Protein AF-A0A2A2B6L0-F1 (afdb_monomer)

Sequence (189 aa):
MNLSLTGISFAIIALVAGALVPLQAASNAELGRALGHPLWATVVSLLVSVLIAIPVILAMRVPAPILNQIGQLPMWVWLGGIAGVIYITSALILVPRLGATRFIVCVIAGQMLISLILDQYGFMNLPVKEINAGRLVGVTFVLLGMIMVLWLTPSSPNLGDVKASMTGNLNAIESTPTSNAKHVSHFES

Radius of gyration: 27.31 Å; Cα contacts (8 Å, |Δi|>4): 89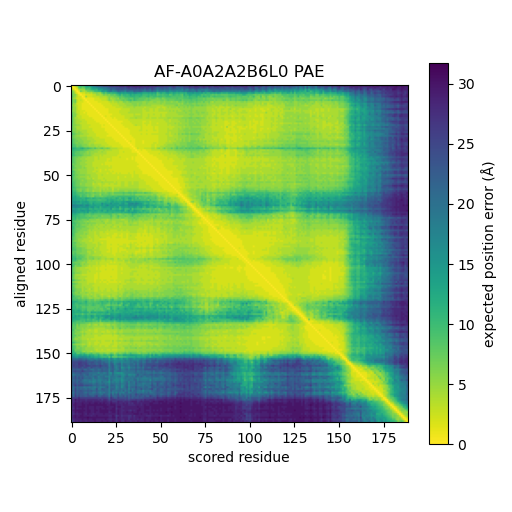; chains: 1; bounding box: 49×39×108 Å

Structure (mmCIF, N/CA/C/O backbone):
data_AF-A0A2A2B6L0-F1
#
_entry.id   AF-A0A2A2B6L0-F1
#
loop_
_atom_site.group_PDB
_atom_site.id
_atom_site.type_symbol
_atom_site.label_atom_id
_atom_site.label_alt_id
_atom_site.label_comp_id
_atom_site.label_asym_id
_atom_site.label_entity_id
_atom_site.label_seq_id
_atom_site.pdbx_PDB_ins_code
_atom_site.Cartn_x
_atom_site.Cartn_y
_atom_site.Cartn_z
_atom_site.occupancy
_atom_site.B_iso_or_equiv
_atom_site.auth_seq_id
_atom_site.auth_comp_id
_atom_site.auth_asym_id
_atom_site.auth_atom_id
_atom_site.pdbx_PDB_model_num
ATOM 1 N N . MET A 1 1 ? -29.034 2.586 4.490 1.00 48.34 1 MET A N 1
ATOM 2 C CA . MET A 1 1 ? -27.667 3.152 4.457 1.00 48.34 1 MET A CA 1
ATOM 3 C C . MET A 1 1 ? -27.773 4.580 3.955 1.00 48.34 1 MET A C 1
ATOM 5 O O . MET A 1 1 ? -28.059 4.764 2.782 1.00 48.34 1 MET A O 1
ATOM 9 N N . ASN A 1 2 ? -27.604 5.576 4.824 1.00 47.47 2 ASN A N 1
ATOM 10 C CA . ASN A 1 2 ? -27.498 6.965 4.377 1.00 47.47 2 ASN A CA 1
ATOM 11 C C . ASN A 1 2 ? -26.046 7.192 3.952 1.00 47.47 2 ASN A C 1
ATOM 13 O O . ASN A 1 2 ? -25.163 7.266 4.804 1.00 47.47 2 ASN A O 1
ATOM 17 N N . LEU A 1 3 ? -25.790 7.238 2.643 1.00 61.72 3 LEU A N 1
ATOM 18 C CA . LEU A 1 3 ? -24.509 7.695 2.108 1.00 61.72 3 LEU A CA 1
ATOM 19 C C . LEU A 1 3 ? -24.453 9.211 2.352 1.00 61.72 3 LEU A C 1
ATOM 21 O O . LEU A 1 3 ? -24.928 10.001 1.540 1.00 61.72 3 LEU A O 1
ATOM 25 N N . SER A 1 4 ? -23.992 9.625 3.533 1.00 77.69 4 SER A N 1
ATOM 26 C CA . SER A 1 4 ? -23.829 11.050 3.822 1.00 77.69 4 SER A CA 1
ATOM 27 C C . SER A 1 4 ? -22.772 11.639 2.884 1.00 77.69 4 SER A C 1
ATOM 29 O O . SER A 1 4 ? -21.860 10.934 2.444 1.00 77.69 4 SER A O 1
ATOM 31 N N . LEU A 1 5 ? -22.867 12.939 2.592 1.00 81.38 5 LEU A N 1
ATOM 32 C CA . LEU A 1 5 ? -21.877 13.653 1.776 1.00 81.38 5 LEU A CA 1
ATOM 33 C C . LEU A 1 5 ? -20.439 13.425 2.290 1.00 81.38 5 LEU A C 1
ATOM 35 O O . LEU A 1 5 ? -19.505 13.276 1.508 1.00 81.38 5 LEU A O 1
ATOM 39 N N . THR A 1 6 ? -20.289 13.295 3.610 1.00 84.69 6 THR A N 1
ATOM 40 C CA . THR A 1 6 ? -19.037 12.954 4.296 1.00 84.69 6 THR A CA 1
ATOM 41 C C . THR A 1 6 ? -18.533 11.540 3.980 1.00 84.69 6 THR A C 1
ATOM 43 O O . THR A 1 6 ? -17.335 11.324 3.837 1.00 84.69 6 THR A O 1
ATOM 46 N N . GLY A 1 7 ? -19.422 10.552 3.848 1.00 86.44 7 GLY A N 1
ATOM 47 C CA . GLY A 1 7 ? -19.026 9.191 3.471 1.00 86.44 7 GLY A CA 1
ATOM 48 C C . GLY A 1 7 ? -18.487 9.122 2.041 1.00 86.44 7 GLY A C 1
ATOM 49 O O . GLY A 1 7 ? -17.495 8.444 1.778 1.00 86.44 7 GLY A O 1
ATOM 50 N N . ILE A 1 8 ? -19.106 9.876 1.128 1.00 88.44 8 ILE A N 1
ATOM 51 C CA . ILE A 1 8 ? -18.665 9.971 -0.268 1.00 88.44 8 ILE A CA 1
ATOM 52 C C . ILE A 1 8 ? -17.298 10.657 -0.354 1.00 88.44 8 ILE A C 1
ATOM 54 O O . ILE A 1 8 ? -16.421 10.167 -1.064 1.00 88.44 8 ILE A O 1
ATOM 58 N N . SER A 1 9 ? -17.075 11.747 0.390 1.00 89.00 9 SER A N 1
ATOM 59 C CA . SER A 1 9 ? -15.780 12.437 0.372 1.00 89.00 9 SER A CA 1
ATOM 60 C C . SER A 1 9 ? -14.642 11.546 0.880 1.00 89.00 9 SER A C 1
ATOM 62 O O . SER A 1 9 ? -13.592 11.487 0.241 1.00 89.00 9 SER A O 1
ATOM 64 N N . PHE A 1 10 ? -14.855 10.777 1.954 1.00 90.19 10 PHE A N 1
ATOM 65 C CA . PHE A 1 10 ? -13.865 9.803 2.425 1.00 90.19 10 PHE A CA 1
ATOM 66 C C . PHE A 1 10 ? -13.592 8.694 1.406 1.00 90.19 10 PHE A C 1
ATOM 68 O O . PHE A 1 10 ? -12.434 8.323 1.214 1.00 90.19 10 PHE A O 1
ATOM 75 N N . ALA A 1 11 ? -14.622 8.201 0.714 1.00 89.38 11 ALA A N 1
ATOM 76 C CA . ALA A 1 11 ? -14.448 7.201 -0.337 1.00 89.38 11 ALA A CA 1
ATOM 77 C C . ALA A 1 11 ? -13.618 7.741 -1.514 1.00 89.38 11 ALA A C 1
ATOM 79 O O . ALA A 1 11 ? -12.732 7.045 -2.006 1.00 89.38 11 ALA A O 1
ATOM 80 N N . ILE A 1 12 ? -13.850 8.990 -1.927 1.00 92.44 12 ILE A N 1
ATOM 81 C CA . ILE A 1 12 ? -13.071 9.643 -2.989 1.00 92.44 12 ILE A CA 1
ATOM 82 C C . ILE A 1 12 ? -11.608 9.806 -2.567 1.00 92.44 12 ILE A C 1
ATOM 84 O O . ILE A 1 12 ? -10.713 9.477 -3.342 1.00 92.44 12 ILE A O 1
ATOM 88 N N . ILE A 1 13 ? -11.345 10.260 -1.339 1.00 92.56 13 ILE A N 1
ATOM 89 C CA . ILE A 1 13 ? -9.972 10.400 -0.828 1.00 92.56 13 ILE A CA 1
ATOM 90 C C . ILE A 1 13 ? -9.263 9.040 -0.812 1.00 92.56 13 ILE A C 1
ATOM 92 O O . ILE A 1 13 ? -8.126 8.939 -1.273 1.00 92.56 13 ILE A O 1
ATOM 96 N N . ALA A 1 14 ? -9.937 7.987 -0.340 1.00 91.06 14 ALA A N 1
ATOM 97 C CA . ALA A 1 14 ? -9.391 6.632 -0.336 1.00 91.06 14 ALA A CA 1
ATOM 98 C C . ALA A 1 14 ? -9.115 6.112 -1.757 1.00 91.06 14 ALA A C 1
ATOM 100 O O . ALA A 1 14 ? -8.081 5.487 -1.990 1.00 91.06 14 ALA A O 1
ATOM 101 N N . LEU A 1 15 ? -9.999 6.410 -2.714 1.00 92.00 15 LEU A N 1
ATOM 102 C CA . LEU A 1 15 ? -9.819 6.053 -4.120 1.00 92.00 15 LEU A CA 1
ATOM 103 C C . LEU A 1 15 ? -8.587 6.740 -4.720 1.00 92.00 15 LEU A C 1
ATOM 105 O O . LEU A 1 15 ? -7.769 6.080 -5.356 1.00 92.00 15 LEU A O 1
ATOM 109 N N . VAL A 1 16 ? -8.430 8.046 -4.487 1.00 94.44 16 VAL A N 1
ATOM 110 C CA . VAL A 1 16 ? -7.265 8.812 -4.955 1.00 94.44 16 VAL A CA 1
ATOM 111 C C . VAL A 1 16 ? -5.985 8.278 -4.319 1.00 94.44 16 VAL A C 1
ATOM 113 O O . VAL A 1 16 ? -5.014 8.035 -5.030 1.00 94.44 16 VAL A O 1
ATOM 116 N N . ALA A 1 17 ? -5.988 8.020 -3.009 1.00 92.19 17 ALA A N 1
ATOM 117 C CA . ALA A 1 17 ? -4.844 7.427 -2.321 1.00 92.19 17 ALA A CA 1
ATOM 118 C C . ALA A 1 17 ? -4.471 6.054 -2.912 1.00 92.19 17 ALA A C 1
ATOM 120 O O . ALA A 1 17 ? -3.299 5.796 -3.180 1.00 92.19 17 ALA A O 1
ATOM 121 N N . GLY A 1 18 ? -5.462 5.201 -3.191 1.00 89.94 18 GLY A N 1
ATOM 122 C CA . GLY A 1 18 ? -5.258 3.911 -3.852 1.00 89.94 18 GLY A CA 1
ATOM 123 C C . GLY A 1 18 ? -4.713 4.040 -5.279 1.00 89.94 18 GLY A C 1
ATOM 124 O O . GLY A 1 18 ? -3.845 3.267 -5.679 1.00 89.94 18 GLY A O 1
ATOM 125 N N . ALA A 1 19 ? -5.152 5.051 -6.033 1.00 91.62 19 ALA A N 1
ATOM 126 C CA . ALA A 1 19 ? -4.680 5.312 -7.394 1.00 91.62 19 ALA A CA 1
ATOM 127 C C . ALA A 1 19 ? -3.205 5.755 -7.459 1.00 91.62 19 ALA A C 1
ATOM 129 O O . ALA A 1 19 ? -2.569 5.611 -8.503 1.00 91.62 19 ALA A O 1
ATOM 130 N N . LEU A 1 20 ? -2.634 6.244 -6.353 1.00 92.19 20 LEU A N 1
ATOM 131 C CA . LEU A 1 20 ? -1.207 6.572 -6.259 1.00 92.19 20 LEU A CA 1
ATOM 132 C C . LEU A 1 20 ? -0.320 5.332 -6.079 1.00 92.19 20 LEU A C 1
ATOM 134 O O . LEU A 1 20 ? 0.871 5.382 -6.381 1.00 92.19 20 LEU A O 1
ATOM 138 N N . VAL A 1 21 ? -0.879 4.207 -5.627 1.00 90.50 21 VAL A N 1
ATOM 139 C CA . VAL A 1 21 ? -0.122 2.982 -5.331 1.00 90.50 21 VAL A CA 1
ATOM 140 C C . VAL A 1 21 ? 0.579 2.399 -6.576 1.00 90.50 21 VAL A C 1
ATOM 142 O O . VAL A 1 21 ? 1.772 2.098 -6.486 1.00 90.50 21 VAL A O 1
ATOM 145 N N . PRO A 1 22 ? -0.066 2.287 -7.759 1.00 88.38 22 PRO A N 1
ATOM 146 C CA . PRO A 1 22 ? 0.618 1.895 -8.994 1.00 88.38 22 PRO A CA 1
ATOM 147 C C . PRO A 1 22 ? 1.736 2.859 -9.407 1.00 88.38 22 PRO A C 1
ATOM 149 O O . PRO A 1 22 ? 2.790 2.413 -9.861 1.00 88.38 22 PRO A O 1
ATOM 152 N N . LEU A 1 23 ? 1.529 4.170 -9.232 1.00 90.31 23 LEU A N 1
ATOM 153 C CA . LEU A 1 23 ? 2.532 5.189 -9.553 1.00 90.31 23 LEU A CA 1
ATOM 154 C C . LEU A 1 23 ? 3.762 5.048 -8.649 1.00 90.31 23 LEU A C 1
ATOM 156 O O . LEU A 1 23 ? 4.894 5.054 -9.133 1.00 90.31 23 LEU A O 1
ATOM 160 N N . GLN A 1 24 ? 3.537 4.846 -7.350 1.00 90.50 24 GLN A N 1
ATOM 161 C CA . GLN A 1 24 ? 4.592 4.553 -6.385 1.00 90.50 24 GLN A CA 1
ATOM 162 C C . GLN A 1 24 ? 5.350 3.277 -6.772 1.00 90.50 24 GLN A C 1
ATOM 164 O O . GLN A 1 24 ? 6.579 3.264 -6.766 1.00 90.50 24 GLN A O 1
ATOM 169 N N . ALA A 1 25 ? 4.635 2.212 -7.140 1.00 88.38 25 ALA A N 1
ATOM 170 C CA . ALA A 1 25 ? 5.229 0.937 -7.523 1.00 88.38 25 ALA A CA 1
ATOM 171 C C . ALA A 1 25 ? 6.123 1.066 -8.776 1.00 88.38 25 ALA A C 1
ATOM 173 O O . ALA A 1 25 ? 7.231 0.530 -8.793 1.00 88.38 25 ALA A O 1
ATOM 174 N N . ALA A 1 26 ? 5.683 1.827 -9.785 1.00 88.19 26 ALA A N 1
ATOM 175 C CA . ALA A 1 26 ? 6.460 2.107 -10.993 1.00 88.19 26 ALA A CA 1
ATOM 176 C C . ALA A 1 26 ? 7.700 2.974 -10.713 1.00 88.19 26 ALA A C 1
ATOM 178 O O . ALA A 1 26 ? 8.802 2.625 -11.132 1.00 88.19 26 ALA A O 1
ATOM 179 N N . SER A 1 27 ? 7.545 4.066 -9.956 1.00 89.56 27 SER A N 1
ATOM 180 C CA . SER A 1 27 ? 8.662 4.942 -9.574 1.00 89.56 27 SER A CA 1
ATOM 181 C C . SER A 1 27 ? 9.730 4.186 -8.778 1.00 89.56 27 SER A C 1
ATOM 183 O O . SER A 1 27 ? 10.923 4.288 -9.065 1.00 89.56 27 SER A O 1
ATOM 185 N N . ASN A 1 28 ? 9.296 3.357 -7.829 1.00 89.81 28 ASN A N 1
ATOM 186 C CA . ASN A 1 28 ? 10.185 2.525 -7.035 1.00 89.81 28 ASN A CA 1
ATOM 187 C C . ASN A 1 28 ? 10.937 1.496 -7.893 1.00 89.81 28 ASN A C 1
ATOM 189 O O . ASN A 1 28 ? 12.133 1.290 -7.688 1.00 89.81 28 ASN A O 1
ATOM 193 N N . ALA A 1 29 ? 10.261 0.858 -8.853 1.00 88.38 29 ALA A N 1
ATOM 194 C CA . ALA A 1 29 ? 10.892 -0.091 -9.764 1.00 88.38 29 ALA A CA 1
ATOM 195 C C . ALA A 1 29 ? 12.025 0.560 -10.573 1.00 88.38 29 ALA A C 1
ATOM 197 O O . ALA A 1 29 ? 13.120 0.002 -10.642 1.00 88.38 29 ALA A O 1
ATOM 198 N N . GLU A 1 30 ? 11.804 1.762 -11.111 1.00 89.50 30 GLU A N 1
ATOM 199 C CA . GLU A 1 30 ? 12.841 2.517 -11.826 1.00 89.50 30 GLU A CA 1
ATOM 200 C C . GLU A 1 30 ? 14.005 2.921 -10.913 1.00 89.50 30 GLU A C 1
ATOM 202 O O . GLU A 1 30 ? 15.169 2.747 -11.278 1.00 89.50 30 GLU A O 1
ATOM 207 N N . LEU A 1 31 ? 13.719 3.350 -9.682 1.00 89.19 31 LEU A N 1
ATOM 208 C CA . LEU A 1 31 ? 14.758 3.629 -8.690 1.00 89.19 31 LEU A CA 1
ATOM 209 C C . LEU A 1 31 ? 15.607 2.381 -8.383 1.00 89.19 31 LEU A C 1
ATOM 211 O O . LEU A 1 31 ? 16.831 2.468 -8.278 1.00 89.19 31 LEU A O 1
ATOM 2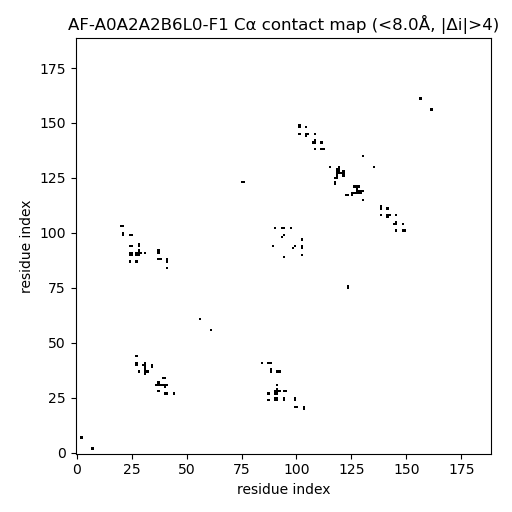15 N N . GLY A 1 32 ? 14.973 1.208 -8.298 1.00 90.69 32 GLY A N 1
ATOM 216 C CA . GLY A 1 32 ? 15.648 -0.083 -8.140 1.00 90.69 32 GLY A CA 1
ATOM 217 C C . GLY A 1 32 ? 16.597 -0.410 -9.289 1.00 90.69 32 GLY A C 1
ATOM 218 O O . GLY A 1 32 ? 17.696 -0.912 -9.050 1.00 90.69 32 GLY A O 1
ATOM 219 N N . ARG A 1 33 ? 16.203 -0.085 -10.525 1.00 88.38 33 ARG A N 1
ATOM 220 C CA . ARG A 1 33 ? 17.053 -0.255 -11.714 1.00 88.38 33 ARG A CA 1
ATOM 221 C C . ARG A 1 33 ? 18.233 0.709 -11.705 1.00 88.38 33 ARG A C 1
ATOM 223 O O . ARG A 1 33 ? 19.347 0.285 -11.993 1.00 88.38 33 ARG A O 1
ATOM 230 N N . ALA A 1 34 ? 18.000 1.968 -11.340 1.00 92.06 34 ALA A N 1
ATOM 231 C CA . ALA A 1 34 ? 19.036 2.997 -11.294 1.00 92.06 34 ALA A CA 1
ATOM 232 C C . ALA A 1 34 ? 20.110 2.715 -10.229 1.00 92.06 34 ALA A C 1
ATOM 234 O O . ALA A 1 34 ? 21.287 2.979 -10.457 1.00 92.06 34 ALA A O 1
ATOM 235 N N . LEU A 1 35 ? 19.717 2.162 -9.077 1.00 92.12 35 LEU A N 1
ATOM 236 C CA . LEU A 1 35 ? 20.621 1.896 -7.950 1.00 92.12 35 LEU A CA 1
ATOM 237 C C . LEU A 1 35 ? 21.218 0.478 -7.947 1.00 92.12 35 LEU A C 1
ATOM 239 O O . LEU A 1 35 ? 22.018 0.151 -7.074 1.00 92.12 35 LEU A O 1
ATOM 243 N N . GLY A 1 36 ? 20.821 -0.388 -8.882 1.00 89.81 36 GLY A N 1
ATOM 244 C CA . GLY A 1 36 ? 21.365 -1.740 -9.055 1.00 89.81 36 GLY A CA 1
ATOM 245 C C . GLY A 1 36 ? 20.913 -2.786 -8.025 1.00 89.81 36 GLY A C 1
ATOM 246 O O . GLY A 1 36 ? 21.019 -3.979 -8.302 1.00 89.81 36 GLY A O 1
ATOM 247 N N . HIS A 1 37 ? 20.370 -2.386 -6.867 1.00 89.06 37 HIS A N 1
ATOM 248 C CA . HIS A 1 37 ? 19.833 -3.313 -5.866 1.00 89.06 37 HIS A CA 1
ATOM 249 C C . HIS A 1 37 ? 18.509 -2.816 -5.246 1.00 89.06 37 HIS A C 1
ATOM 251 O O . HIS A 1 37 ? 18.460 -1.687 -4.746 1.00 89.06 37 HIS A O 1
ATOM 257 N N . PRO A 1 38 ? 17.451 -3.655 -5.168 1.00 86.44 38 PRO A N 1
ATOM 258 C CA . PRO A 1 38 ? 16.137 -3.247 -4.659 1.00 86.44 38 PRO A CA 1
ATOM 259 C C . PRO A 1 38 ? 16.154 -2.670 -3.239 1.00 86.44 38 PRO A C 1
ATOM 261 O O . PRO A 1 38 ? 15.483 -1.681 -2.973 1.00 86.44 38 PRO A O 1
ATOM 264 N N . LEU A 1 39 ? 16.952 -3.231 -2.322 1.00 89.19 39 LEU A N 1
ATOM 265 C CA . LEU A 1 39 ? 16.990 -2.722 -0.943 1.00 89.19 39 LEU A CA 1
ATOM 266 C C . LEU A 1 39 ? 17.509 -1.280 -0.849 1.00 89.19 39 LEU A C 1
ATOM 268 O O . LEU A 1 39 ? 16.989 -0.514 -0.042 1.00 89.19 39 LEU A O 1
ATOM 272 N N . TRP A 1 40 ? 18.477 -0.881 -1.685 1.00 91.31 40 TRP A N 1
ATOM 273 C CA . TRP A 1 40 ? 18.965 0.504 -1.702 1.00 91.31 40 TRP A CA 1
ATOM 274 C C . TRP A 1 40 ? 17.875 1.468 -2.162 1.00 91.31 40 TRP A C 1
ATOM 276 O O . TRP A 1 40 ? 17.682 2.523 -1.563 1.00 91.31 40 TRP A O 1
ATOM 286 N N . ALA A 1 41 ? 17.099 1.070 -3.165 1.00 90.38 41 ALA A N 1
ATOM 287 C CA . ALA A 1 41 ? 15.964 1.850 -3.627 1.00 90.38 41 ALA A CA 1
ATOM 288 C C . ALA A 1 41 ? 14.820 1.905 -2.604 1.00 90.38 41 ALA A C 1
ATOM 290 O O . ALA A 1 41 ? 14.225 2.968 -2.435 1.00 90.38 41 ALA A O 1
ATOM 291 N N . THR A 1 42 ? 14.565 0.833 -1.846 1.00 90.94 42 THR A N 1
ATOM 292 C CA . THR A 1 42 ? 13.637 0.877 -0.704 1.00 90.94 42 THR A CA 1
ATOM 293 C C . THR A 1 42 ? 14.091 1.900 0.342 1.00 90.94 42 THR A C 1
ATOM 295 O O . THR A 1 42 ? 13.285 2.723 0.771 1.00 90.94 42 THR A O 1
ATOM 298 N N . VAL A 1 43 ? 15.377 1.908 0.717 1.00 93.38 43 VAL A N 1
ATOM 299 C CA . VAL A 1 43 ? 15.929 2.884 1.677 1.00 93.38 43 VAL A CA 1
ATOM 300 C C . VAL A 1 43 ? 15.771 4.315 1.164 1.00 93.38 43 VAL A C 1
ATOM 302 O O . VAL A 1 43 ? 15.255 5.165 1.886 1.00 93.38 43 VAL A O 1
ATOM 305 N N . VAL A 1 44 ? 16.150 4.587 -0.088 1.00 93.81 44 VAL A N 1
ATOM 306 C CA . VAL A 1 44 ? 16.021 5.927 -0.685 1.00 93.81 44 VAL A CA 1
ATOM 307 C C . VAL A 1 44 ? 14.555 6.366 -0.764 1.00 93.81 44 VAL A C 1
ATOM 309 O O . VAL A 1 44 ? 14.241 7.497 -0.402 1.00 93.81 44 VAL A O 1
ATOM 312 N N . SER A 1 45 ? 13.640 5.475 -1.155 1.00 91.00 45 SER A N 1
ATOM 313 C CA . SER A 1 45 ? 12.196 5.755 -1.205 1.00 91.00 45 SER A CA 1
ATOM 314 C C . SER A 1 45 ? 11.631 6.120 0.176 1.00 91.00 45 SER A C 1
ATOM 316 O O . SER A 1 45 ? 10.884 7.095 0.323 1.00 91.00 45 SER A O 1
ATOM 318 N N . LEU A 1 46 ? 12.046 5.398 1.221 1.00 92.19 46 LEU A N 1
ATOM 319 C CA . LEU A 1 46 ? 11.664 5.703 2.600 1.00 92.19 46 LEU A CA 1
ATOM 320 C C . LEU A 1 46 ? 12.257 7.032 3.083 1.00 92.19 46 LEU A C 1
ATOM 322 O O . LEU A 1 46 ? 11.553 7.808 3.725 1.00 92.19 46 LEU A O 1
ATOM 326 N N . LEU A 1 47 ? 13.507 7.341 2.731 1.00 95.06 47 LEU A N 1
ATOM 327 C CA . LEU A 1 47 ? 14.126 8.629 3.057 1.00 95.06 47 LEU A CA 1
ATOM 328 C C . LEU A 1 47 ? 13.384 9.800 2.406 1.00 95.06 47 LEU A C 1
ATOM 330 O O . LEU A 1 47 ? 13.069 10.770 3.090 1.00 95.06 47 LEU A O 1
ATOM 334 N N . VAL A 1 48 ? 13.043 9.699 1.117 1.00 94.19 48 VAL A N 1
ATOM 335 C CA . VAL A 1 48 ? 12.241 10.721 0.422 1.00 94.19 48 VAL A CA 1
ATOM 336 C C . VAL A 1 48 ? 10.878 10.888 1.094 1.00 94.19 48 VAL A C 1
ATOM 338 O O . VAL A 1 48 ? 10.437 12.013 1.319 1.00 94.19 48 VAL A O 1
ATOM 341 N N . SER A 1 49 ? 10.238 9.785 1.492 1.00 93.12 49 SER A N 1
ATOM 342 C CA . SER A 1 49 ? 8.961 9.827 2.215 1.00 93.12 49 SER A CA 1
ATOM 343 C C . SER A 1 49 ? 9.075 10.605 3.533 1.00 93.12 49 SER A C 1
ATOM 345 O O . SER A 1 49 ? 8.226 11.445 3.826 1.00 93.12 49 SER A O 1
ATOM 347 N N . VAL A 1 50 ? 10.151 10.390 4.300 1.00 94.69 50 VAL A N 1
ATOM 348 C CA . VAL A 1 50 ? 10.433 11.141 5.537 1.00 94.69 50 VAL A CA 1
ATOM 349 C C . VAL A 1 50 ? 10.690 12.623 5.247 1.00 94.69 50 VAL A C 1
ATOM 351 O O . VAL A 1 50 ? 10.141 13.483 5.938 1.00 94.69 50 VAL A O 1
ATOM 354 N N . LEU A 1 51 ? 11.470 12.936 4.207 1.00 95.75 51 LEU A N 1
ATOM 355 C CA . LEU A 1 51 ? 11.781 14.314 3.810 1.00 95.75 51 LEU A CA 1
ATOM 356 C C . LEU A 1 51 ? 10.541 15.116 3.404 1.00 95.75 51 LEU A C 1
ATOM 358 O O . LEU A 1 51 ? 10.514 16.323 3.624 1.00 95.75 51 LEU A O 1
ATOM 362 N N . ILE A 1 52 ? 9.517 14.467 2.847 1.00 95.19 52 ILE A N 1
ATOM 363 C CA . ILE A 1 52 ? 8.234 15.108 2.526 1.00 95.19 52 ILE A CA 1
ATOM 364 C C . ILE A 1 52 ? 7.303 15.156 3.746 1.00 95.19 52 ILE A C 1
ATOM 366 O O . ILE A 1 52 ? 6.599 16.147 3.941 1.00 95.19 52 ILE A O 1
ATOM 370 N N . ALA A 1 53 ? 7.313 14.132 4.604 1.00 94.12 53 ALA A N 1
ATOM 371 C CA . ALA A 1 53 ? 6.457 14.085 5.789 1.00 94.12 53 ALA A CA 1
ATOM 372 C C . ALA A 1 53 ? 6.792 15.182 6.817 1.00 94.12 53 ALA A C 1
ATOM 374 O O . ALA A 1 53 ? 5.881 15.771 7.400 1.00 94.12 53 ALA A O 1
ATOM 375 N N . ILE A 1 54 ? 8.079 15.491 7.026 1.00 94.50 54 ILE A N 1
ATOM 376 C CA . ILE A 1 54 ? 8.518 16.488 8.020 1.00 94.50 54 ILE A CA 1
ATOM 377 C C . ILE A 1 54 ? 7.955 17.896 7.723 1.00 94.50 54 ILE A C 1
ATOM 379 O O . ILE A 1 54 ? 7.320 18.468 8.611 1.00 94.50 54 ILE A O 1
ATOM 383 N N . PRO A 1 55 ? 8.101 18.474 6.513 1.00 94.25 55 PRO A N 1
ATOM 384 C CA . PRO A 1 55 ? 7.491 19.760 6.176 1.00 94.25 55 PRO A CA 1
ATOM 385 C C . PRO A 1 55 ? 5.972 19.787 6.355 1.00 94.25 55 PRO A C 1
ATOM 387 O O . PRO A 1 55 ? 5.438 20.791 6.820 1.00 94.25 55 PRO A O 1
ATOM 390 N N . VAL A 1 56 ? 5.272 18.693 6.032 1.00 94.50 56 VAL A N 1
ATOM 391 C CA . VAL A 1 56 ? 3.814 18.594 6.216 1.00 94.50 56 VAL A CA 1
ATOM 392 C C . VAL A 1 56 ? 3.451 18.641 7.701 1.00 94.50 56 VAL A C 1
ATOM 394 O O . VAL A 1 56 ? 2.565 19.402 8.086 1.00 94.50 56 VAL A O 1
ATOM 397 N N . ILE A 1 57 ? 4.174 17.901 8.547 1.00 94.06 57 ILE A N 1
ATOM 398 C CA . ILE A 1 57 ? 4.025 17.937 10.011 1.00 94.06 57 ILE A CA 1
ATOM 399 C C . ILE A 1 57 ? 4.197 19.366 10.544 1.00 94.06 57 ILE A C 1
ATOM 401 O O . ILE A 1 57 ? 3.382 19.829 11.347 1.00 94.06 57 ILE A O 1
ATOM 405 N N . LEU A 1 58 ? 5.223 20.079 10.067 1.00 92.81 58 LEU A N 1
ATOM 406 C CA . LEU A 1 58 ? 5.499 21.461 10.466 1.00 92.81 58 LEU A CA 1
ATOM 407 C C . LEU A 1 58 ? 4.408 22.429 9.984 1.00 92.81 58 LEU A C 1
ATOM 409 O O . LEU A 1 58 ? 3.936 23.257 10.763 1.00 92.81 58 LEU A O 1
ATOM 413 N N . ALA A 1 59 ? 3.967 22.302 8.730 1.00 94.88 59 ALA A N 1
ATOM 414 C CA . ALA A 1 59 ? 2.917 23.137 8.148 1.00 94.88 59 ALA A CA 1
ATOM 415 C C . ALA A 1 59 ? 1.566 22.948 8.855 1.00 94.88 59 ALA A C 1
ATOM 417 O O . ALA A 1 59 ? 0.858 23.921 9.113 1.00 94.88 59 ALA A O 1
ATOM 418 N N . MET A 1 60 ? 1.232 21.707 9.222 1.00 95.50 60 MET A N 1
ATOM 419 C CA . MET A 1 60 ? 0.012 21.367 9.960 1.00 95.50 60 MET A CA 1
ATOM 420 C C . MET A 1 60 ? 0.119 21.623 11.469 1.00 95.50 60 MET A C 1
ATOM 422 O O . MET A 1 60 ? -0.874 21.466 12.176 1.00 95.50 60 MET A O 1
ATOM 426 N N . ARG A 1 61 ? 1.298 22.026 11.970 1.00 91.75 61 ARG A N 1
ATOM 427 C CA . ARG A 1 61 ? 1.578 22.260 13.398 1.00 91.75 61 ARG A CA 1
ATOM 428 C C . ARG A 1 61 ? 1.196 21.066 14.279 1.00 91.75 61 ARG A C 1
ATOM 430 O O . ARG A 1 61 ? 0.615 21.237 15.351 1.00 91.75 61 ARG A O 1
ATOM 437 N N . 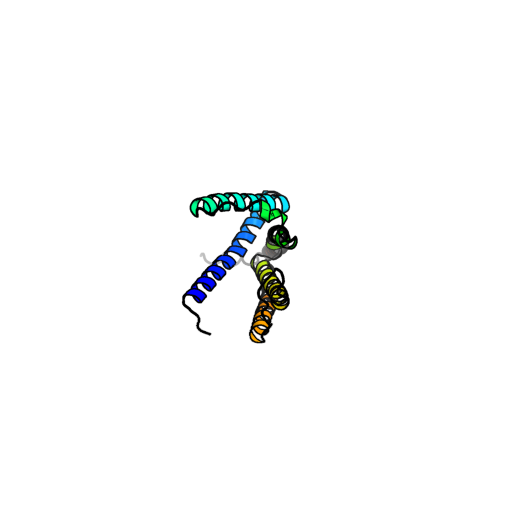VAL A 1 62 ? 1.502 19.854 13.816 1.00 90.25 62 VAL A N 1
ATOM 438 C CA . VAL A 1 62 ? 1.183 18.629 14.562 1.00 90.25 62 VAL A CA 1
ATOM 439 C C . VAL A 1 62 ? 1.990 18.619 15.871 1.00 90.25 62 VAL A C 1
ATOM 441 O O . VAL A 1 62 ? 3.203 18.843 15.826 1.00 90.25 62 VAL A O 1
ATOM 444 N N . PRO A 1 63 ? 1.357 18.387 17.038 1.00 87.38 63 PRO A N 1
ATOM 445 C CA . PRO A 1 63 ? 2.062 18.354 18.315 1.00 87.38 63 PRO A CA 1
ATOM 446 C C . PRO A 1 63 ? 3.117 17.242 18.342 1.00 87.38 63 PRO A C 1
ATOM 448 O O . PRO A 1 63 ? 2.926 16.170 17.766 1.00 87.38 63 PRO A O 1
ATOM 451 N N . ALA A 1 64 ? 4.232 17.502 19.029 1.00 84.75 64 ALA A N 1
ATOM 452 C CA . ALA A 1 64 ? 5.314 16.534 19.154 1.00 84.75 64 ALA A CA 1
ATOM 453 C C . ALA A 1 64 ? 4.831 15.248 19.856 1.00 84.75 64 ALA A C 1
ATOM 455 O O . ALA A 1 64 ? 4.038 15.325 20.801 1.00 84.75 64 ALA A O 1
ATOM 456 N N . PRO A 1 65 ? 5.309 14.067 19.426 1.00 84.12 65 PRO A N 1
ATOM 457 C CA . PRO A 1 65 ? 4.921 12.809 20.044 1.00 84.12 65 PRO A CA 1
ATOM 458 C C . PRO A 1 65 ? 5.431 12.732 21.485 1.00 84.12 65 PRO A C 1
ATOM 460 O O . PRO A 1 65 ? 6.551 13.145 21.796 1.00 84.12 65 PRO A O 1
ATOM 463 N N . ILE A 1 66 ? 4.626 12.144 22.368 1.00 84.69 66 ILE A N 1
ATOM 464 C CA . ILE A 1 66 ? 5.024 11.902 23.753 1.00 84.69 66 ILE A CA 1
ATOM 465 C C . ILE A 1 66 ? 5.949 10.677 23.773 1.00 84.69 66 ILE A C 1
ATOM 467 O O . ILE A 1 66 ? 5.500 9.532 23.773 1.00 84.69 66 ILE A O 1
ATOM 471 N N . LEU A 1 67 ? 7.264 10.916 23.757 1.00 82.81 67 LEU A N 1
ATOM 472 C CA . LEU A 1 67 ? 8.280 9.865 23.588 1.00 82.81 67 LEU A CA 1
ATOM 473 C C . LEU A 1 67 ? 8.213 8.761 24.659 1.00 82.81 67 LEU A C 1
ATOM 475 O O . LEU A 1 67 ? 8.561 7.616 24.380 1.00 82.81 67 LEU A O 1
ATOM 479 N N . ASN A 1 68 ? 7.721 9.073 25.863 1.00 80.06 68 ASN A N 1
ATOM 480 C CA . ASN A 1 68 ? 7.585 8.099 26.952 1.00 80.06 68 ASN A CA 1
ATOM 481 C C . ASN A 1 68 ? 6.526 7.007 26.681 1.00 80.06 68 ASN A C 1
ATOM 483 O O . ASN A 1 68 ? 6.612 5.925 27.258 1.00 80.06 68 ASN A O 1
ATOM 487 N N . GLN A 1 69 ? 5.565 7.258 25.788 1.00 78.69 69 GLN A N 1
ATOM 488 C CA . GLN A 1 69 ? 4.506 6.310 25.434 1.00 78.69 69 GLN A CA 1
ATOM 489 C C . GLN A 1 69 ? 4.941 5.357 24.320 1.00 78.69 69 GLN A C 1
ATOM 491 O O . GLN A 1 69 ? 4.379 4.273 24.200 1.00 78.69 69 GLN A O 1
ATOM 496 N N . ILE A 1 70 ? 5.973 5.707 23.542 1.00 81.25 70 ILE A N 1
ATOM 497 C CA . ILE A 1 70 ? 6.445 4.880 22.421 1.00 81.25 70 ILE A CA 1
ATOM 498 C C . ILE A 1 70 ? 6.950 3.522 22.920 1.00 81.25 70 ILE A C 1
ATOM 500 O O . ILE A 1 70 ? 6.647 2.494 22.322 1.00 81.25 70 ILE A O 1
ATOM 504 N N . GLY A 1 71 ? 7.667 3.504 24.048 1.00 79.88 71 GLY A N 1
ATOM 505 C CA . GLY A 1 71 ? 8.157 2.266 24.664 1.00 79.88 71 GLY A CA 1
ATOM 506 C C . GLY A 1 71 ? 7.062 1.389 25.283 1.00 79.88 71 GLY A C 1
ATOM 507 O O . GLY A 1 71 ? 7.316 0.226 25.574 1.00 79.88 71 GLY A O 1
ATOM 508 N N . GLN A 1 72 ? 5.853 1.926 25.474 1.00 84.38 72 GLN A N 1
ATOM 509 C CA . GLN A 1 72 ? 4.693 1.189 25.991 1.00 84.38 72 GLN A CA 1
ATOM 510 C C . GLN A 1 72 ? 3.786 0.670 24.869 1.00 84.38 72 GLN A C 1
ATOM 512 O O . GLN A 1 72 ? 2.808 -0.030 25.139 1.00 84.38 72 GLN A O 1
ATOM 517 N N . LEU A 1 73 ? 4.090 1.011 23.611 1.00 86.31 73 LEU A N 1
ATOM 518 C CA . LEU A 1 73 ? 3.319 0.533 22.479 1.00 86.31 73 LEU A CA 1
ATOM 519 C C . LEU A 1 73 ? 3.500 -0.979 22.317 1.00 86.31 73 LEU A C 1
ATOM 521 O O . LEU A 1 73 ? 4.612 -1.505 22.433 1.00 86.31 73 LEU A O 1
ATOM 525 N N . PRO A 1 74 ? 2.419 -1.690 21.991 1.00 87.81 74 PRO A N 1
ATOM 526 C CA . PRO A 1 74 ? 2.496 -3.115 21.773 1.00 87.81 74 PRO A CA 1
ATOM 527 C C . PRO A 1 74 ? 3.323 -3.450 20.526 1.00 87.81 74 PRO A C 1
ATOM 529 O O . PRO A 1 74 ? 3.289 -2.732 19.523 1.00 87.81 74 PRO A O 1
ATOM 532 N N . MET A 1 75 ? 4.034 -4.584 20.556 1.00 86.75 75 MET A N 1
ATOM 533 C CA . MET A 1 75 ? 5.000 -4.933 19.505 1.00 86.75 75 MET A CA 1
ATOM 534 C C . MET A 1 75 ? 4.399 -5.014 18.093 1.00 86.75 75 MET A C 1
ATOM 536 O O . MET A 1 75 ? 5.101 -4.756 17.117 1.00 86.75 75 MET A O 1
ATOM 540 N N . TRP A 1 76 ? 3.102 -5.315 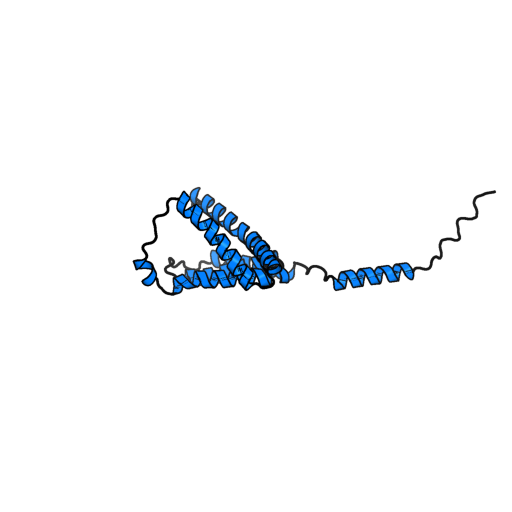17.957 1.00 86.69 76 TRP A N 1
ATOM 541 C CA . TRP A 1 76 ? 2.453 -5.399 16.645 1.00 86.69 76 TRP A CA 1
ATOM 542 C C . TRP A 1 76 ? 2.390 -4.060 15.896 1.00 86.69 76 TRP A C 1
ATOM 544 O O . TRP A 1 76 ? 2.252 -4.072 14.676 1.00 86.69 76 TRP A O 1
ATOM 554 N N . VAL A 1 77 ? 2.535 -2.914 16.577 1.00 87.06 77 VAL A N 1
ATOM 555 C CA . VAL A 1 77 ? 2.565 -1.586 15.929 1.00 87.06 77 VAL A CA 1
ATOM 556 C C . VAL A 1 77 ? 3.741 -1.479 14.952 1.00 87.06 77 VAL A C 1
ATOM 558 O O . VAL A 1 77 ? 3.619 -0.885 13.881 1.00 87.06 77 VAL A O 1
ATOM 561 N N . TRP A 1 78 ? 4.862 -2.131 15.264 1.00 88.44 78 TRP A N 1
ATOM 562 C CA . TRP A 1 78 ? 6.063 -2.123 14.427 1.00 88.44 78 TRP A CA 1
ATOM 563 C C . TRP A 1 78 ? 5.943 -3.009 13.181 1.00 88.44 78 TRP A C 1
ATOM 565 O O . TRP A 1 78 ? 6.678 -2.806 12.211 1.00 88.44 78 TRP A O 1
ATOM 575 N N . LEU A 1 79 ? 4.980 -3.942 13.151 1.00 89.69 79 LEU A N 1
ATOM 576 C CA . LEU A 1 79 ? 4.729 -4.784 11.977 1.00 89.69 79 LEU A CA 1
ATOM 577 C C . LEU A 1 79 ? 4.321 -3.956 10.757 1.00 89.69 79 LEU A C 1
ATOM 579 O O . LEU A 1 79 ? 4.622 -4.361 9.639 1.00 89.69 79 LEU A O 1
ATOM 583 N N . GLY A 1 80 ? 3.705 -2.784 10.953 1.00 86.56 80 GLY A N 1
ATOM 584 C CA . GLY A 1 80 ? 3.375 -1.874 9.856 1.00 86.56 80 GLY A CA 1
ATOM 585 C C . GLY A 1 80 ? 4.616 -1.400 9.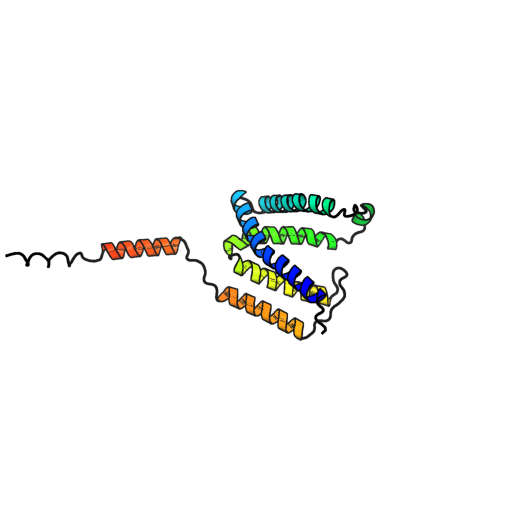092 1.00 86.56 80 GLY A C 1
ATOM 586 O O . GLY A 1 80 ? 4.625 -1.411 7.862 1.00 86.56 80 GLY A O 1
ATOM 587 N N . GLY A 1 81 ? 5.696 -1.065 9.808 1.00 88.38 81 GLY A N 1
ATOM 588 C CA . GLY A 1 81 ? 6.966 -0.669 9.192 1.00 88.38 81 GLY A CA 1
ATOM 589 C C . GLY A 1 81 ? 7.621 -1.819 8.424 1.00 88.38 81 GLY A C 1
ATOM 590 O O . GLY A 1 81 ? 8.045 -1.644 7.281 1.00 88.38 81 GLY A O 1
ATOM 591 N N . ILE A 1 82 ? 7.626 -3.018 9.015 1.00 91.69 82 ILE A N 1
ATOM 592 C CA . ILE A 1 82 ? 8.150 -4.237 8.378 1.00 91.69 82 ILE A CA 1
ATOM 593 C C . ILE A 1 82 ? 7.350 -4.564 7.108 1.00 91.69 82 ILE A C 1
ATOM 595 O O . ILE A 1 82 ? 7.934 -4.784 6.046 1.00 91.69 82 ILE A O 1
ATOM 599 N N . ALA A 1 83 ? 6.018 -4.530 7.188 1.00 90.75 83 ALA A N 1
ATOM 600 C CA . ALA A 1 83 ? 5.133 -4.747 6.050 1.00 90.75 83 ALA A CA 1
ATOM 601 C C . ALA A 1 83 ? 5.361 -3.709 4.941 1.00 90.75 83 ALA A C 1
ATOM 603 O O . ALA A 1 83 ? 5.365 -4.073 3.768 1.00 90.75 83 ALA A O 1
ATOM 604 N N . GLY A 1 84 ? 5.621 -2.444 5.292 1.00 90.50 84 GLY A N 1
ATOM 605 C CA . GLY A 1 84 ? 5.961 -1.389 4.336 1.00 90.50 84 GLY A CA 1
ATOM 606 C C . GLY A 1 84 ? 7.254 -1.670 3.566 1.00 90.50 84 GLY A C 1
ATOM 607 O O . GLY A 1 84 ? 7.267 -1.591 2.338 1.00 90.50 84 GLY A O 1
ATOM 608 N N . VAL A 1 85 ? 8.326 -2.071 4.261 1.00 92.00 85 VAL A N 1
ATOM 609 C CA . VAL A 1 85 ? 9.605 -2.451 3.628 1.00 92.00 85 VAL A CA 1
ATOM 610 C C . VAL A 1 85 ? 9.422 -3.652 2.700 1.00 92.00 85 VAL A C 1
ATOM 612 O O . VAL A 1 85 ? 9.923 -3.635 1.571 1.00 92.00 85 VAL A O 1
ATOM 615 N N . ILE A 1 86 ? 8.685 -4.675 3.146 1.00 92.81 86 ILE A N 1
ATOM 616 C CA . ILE A 1 86 ? 8.372 -5.863 2.338 1.00 92.81 86 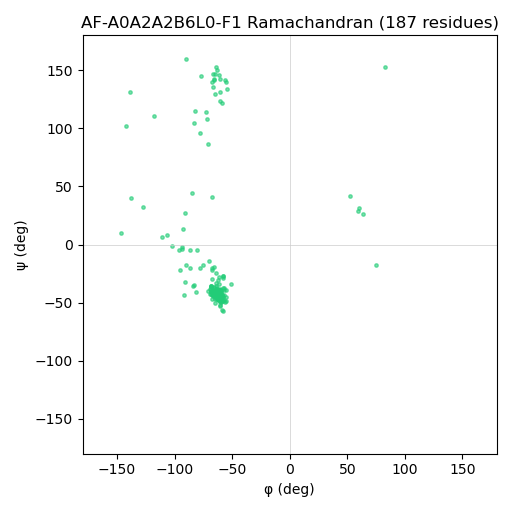ILE A CA 1
ATOM 617 C C . ILE A 1 86 ? 7.562 -5.465 1.105 1.00 92.81 86 ILE A C 1
ATOM 619 O O . ILE A 1 86 ? 7.902 -5.884 -0.001 1.00 92.81 86 ILE A O 1
ATOM 623 N N . TYR A 1 87 ? 6.524 -4.645 1.275 1.00 92.00 87 TYR A N 1
ATOM 624 C CA . TYR A 1 87 ? 5.656 -4.197 0.191 1.00 92.00 87 TYR A CA 1
ATOM 625 C C . TYR A 1 87 ? 6.435 -3.419 -0.868 1.00 92.00 87 TYR A C 1
ATOM 627 O O . TYR A 1 87 ? 6.380 -3.776 -2.045 1.00 92.00 87 TYR A O 1
ATOM 635 N N . ILE A 1 88 ? 7.197 -2.402 -0.448 1.00 92.12 88 ILE A N 1
ATOM 636 C CA . ILE A 1 88 ? 8.013 -1.593 -1.353 1.00 92.12 88 ILE A CA 1
ATOM 637 C C . ILE A 1 88 ? 8.983 -2.517 -2.084 1.00 92.12 88 ILE A C 1
ATOM 639 O O . ILE A 1 88 ? 8.893 -2.631 -3.299 1.00 92.12 88 ILE A O 1
ATOM 643 N N . THR A 1 89 ? 9.815 -3.277 -1.370 1.00 91.50 89 THR A N 1
ATOM 644 C CA . THR A 1 89 ? 10.798 -4.188 -1.989 1.00 91.50 89 THR A CA 1
ATOM 645 C C . THR A 1 89 ? 10.148 -5.180 -2.963 1.00 91.50 89 THR A C 1
ATOM 647 O O . THR A 1 89 ? 10.676 -5.423 -4.049 1.00 91.50 89 THR A O 1
ATOM 650 N N . SER A 1 90 ? 8.969 -5.708 -2.623 1.00 91.12 90 SER A N 1
ATOM 651 C CA . SER A 1 90 ? 8.190 -6.579 -3.510 1.00 91.12 90 SER A CA 1
ATOM 652 C C . SER A 1 90 ? 7.749 -5.849 -4.773 1.00 91.12 90 SER A C 1
ATOM 654 O O . SER A 1 90 ? 7.892 -6.405 -5.857 1.00 91.12 90 SER A O 1
ATOM 656 N N . ALA A 1 91 ? 7.282 -4.603 -4.670 1.00 90.25 91 ALA A N 1
ATOM 657 C CA . ALA A 1 91 ? 6.945 -3.783 -5.830 1.00 90.25 91 ALA A CA 1
ATOM 658 C C . ALA A 1 91 ? 8.156 -3.594 -6.756 1.00 90.25 91 ALA A C 1
ATOM 660 O O . ALA A 1 91 ? 8.037 -3.803 -7.961 1.00 90.25 91 ALA A O 1
ATOM 661 N N . LEU A 1 92 ? 9.341 -3.307 -6.205 1.00 90.00 92 LEU A N 1
ATOM 662 C CA . LEU A 1 92 ? 10.566 -3.147 -6.999 1.00 90.00 92 LEU A CA 1
ATOM 663 C C . LEU A 1 92 ? 10.945 -4.410 -7.779 1.00 90.00 92 LEU A C 1
ATOM 665 O O . LEU A 1 92 ? 11.414 -4.323 -8.911 1.00 90.00 92 LEU A O 1
ATOM 669 N N . ILE A 1 93 ? 10.771 -5.581 -7.166 1.00 89.38 93 ILE A N 1
ATOM 670 C CA . ILE A 1 93 ? 11.159 -6.865 -7.763 1.00 89.38 93 ILE A CA 1
ATOM 671 C C . ILE A 1 93 ? 10.090 -7.367 -8.738 1.00 89.38 93 ILE A C 1
ATOM 673 O O . ILE A 1 93 ? 10.414 -7.912 -9.795 1.00 89.38 93 ILE A O 1
ATOM 677 N N . LEU A 1 94 ? 8.816 -7.223 -8.375 1.00 89.81 94 LEU A N 1
ATOM 678 C CA . LEU A 1 94 ? 7.701 -7.860 -9.068 1.00 89.81 94 LEU A CA 1
ATOM 679 C C . LEU A 1 94 ? 7.122 -6.991 -10.180 1.00 89.81 94 LEU A C 1
ATOM 681 O O . LEU A 1 94 ? 6.704 -7.553 -11.188 1.00 89.81 94 LEU A O 1
ATOM 685 N N . VAL A 1 95 ? 7.125 -5.658 -10.067 1.00 90.31 95 VAL A N 1
ATOM 686 C CA . VAL A 1 95 ? 6.578 -4.780 -11.120 1.00 90.31 95 VAL A CA 1
ATOM 687 C C . VAL A 1 95 ? 7.308 -4.956 -12.458 1.00 90.31 95 VAL A C 1
ATOM 689 O O . VAL A 1 95 ? 6.614 -5.152 -13.456 1.00 90.31 95 VAL A O 1
ATOM 692 N N . PRO A 1 96 ? 8.656 -4.994 -12.530 1.00 84.56 96 PRO A N 1
ATOM 693 C CA . PRO A 1 96 ? 9.357 -5.247 -13.793 1.00 84.56 96 PRO A CA 1
ATOM 694 C C . PRO A 1 96 ? 9.096 -6.636 -14.389 1.00 84.56 96 PRO A C 1
ATOM 696 O O . PRO A 1 96 ? 9.264 -6.826 -15.589 1.00 84.56 96 PRO A O 1
ATOM 699 N N . ARG A 1 97 ? 8.719 -7.617 -13.556 1.00 86.50 97 ARG A N 1
ATOM 700 C CA . ARG A 1 97 ? 8.520 -9.017 -13.967 1.00 86.50 97 ARG A CA 1
ATOM 701 C C . ARG A 1 97 ? 7.081 -9.319 -14.373 1.00 86.50 97 ARG A C 1
ATOM 703 O O . ARG A 1 97 ? 6.850 -10.015 -15.352 1.00 86.50 97 ARG A O 1
ATOM 710 N N . LEU A 1 98 ? 6.116 -8.825 -13.602 1.00 85.56 98 LEU A N 1
ATOM 711 C CA . LEU A 1 98 ? 4.688 -9.098 -13.780 1.00 85.56 98 LEU A CA 1
ATOM 712 C C . LEU A 1 98 ? 3.987 -8.012 -14.608 1.00 85.56 98 LEU A C 1
ATOM 714 O O . LEU A 1 98 ? 2.935 -8.269 -15.200 1.00 85.56 98 LEU A O 1
ATOM 718 N N . GLY A 1 99 ? 4.566 -6.811 -14.661 1.00 86.50 99 GLY A N 1
ATOM 719 C CA . GLY A 1 99 ? 3.888 -5.589 -15.075 1.00 86.50 99 GLY A CA 1
ATOM 720 C C . GLY A 1 99 ? 3.085 -4.974 -13.924 1.00 86.50 99 GLY A C 1
ATOM 721 O O . GLY A 1 99 ? 2.612 -5.673 -13.023 1.00 86.50 99 GLY A O 1
ATOM 722 N N . ALA A 1 100 ? 2.905 -3.650 -13.965 1.00 86.62 100 ALA A N 1
ATOM 723 C CA . ALA A 1 100 ? 2.227 -2.899 -12.905 1.00 86.62 100 ALA A CA 1
ATOM 724 C C . ALA A 1 100 ? 0.788 -3.385 -12.669 1.00 86.62 100 ALA A C 1
ATOM 726 O O . ALA A 1 100 ? 0.393 -3.594 -11.526 1.00 86.62 100 ALA A O 1
ATOM 727 N N . THR A 1 101 ? 0.028 -3.641 -13.739 1.00 90.06 101 THR A N 1
ATOM 728 C CA . THR A 1 101 ? -1.367 -4.089 -13.636 1.00 90.06 101 THR A CA 1
ATOM 729 C C . THR A 1 101 ? -1.477 -5.396 -12.860 1.00 90.06 101 THR A C 1
ATOM 731 O O . THR A 1 101 ? -2.149 -5.422 -11.834 1.00 90.06 101 THR A O 1
ATOM 734 N N . ARG A 1 102 ? -0.769 -6.457 -13.287 1.00 91.00 102 ARG A N 1
ATOM 735 C CA . ARG A 1 102 ? -0.820 -7.777 -12.630 1.00 91.00 102 ARG A CA 1
ATOM 736 C C . ARG A 1 102 ? -0.370 -7.705 -11.171 1.00 91.00 102 ARG A C 1
ATOM 738 O O . ARG A 1 102 ? -0.984 -8.331 -10.315 1.00 91.00 102 ARG A O 1
ATOM 745 N N . PHE A 1 103 ? 0.665 -6.915 -10.880 1.00 92.00 103 PHE A N 1
ATOM 746 C CA . PHE A 1 103 ? 1.119 -6.698 -9.508 1.00 92.00 103 PHE A CA 1
ATOM 747 C C . PHE A 1 103 ? 0.014 -6.083 -8.635 1.00 92.00 103 PHE A C 1
ATOM 749 O O . PHE A 1 103 ? -0.292 -6.616 -7.571 1.00 92.00 103 PHE A O 1
ATOM 756 N N . ILE A 1 104 ? -0.627 -5.007 -9.097 1.00 92.25 104 ILE A N 1
ATOM 757 C CA . ILE A 1 104 ? -1.609 -4.265 -8.299 1.00 92.25 104 ILE A CA 1
ATOM 758 C C . ILE A 1 104 ? -2.885 -5.071 -8.046 1.00 92.25 104 ILE A C 1
ATOM 760 O O . ILE A 1 104 ? -3.367 -5.066 -6.916 1.00 92.25 104 ILE A O 1
ATOM 764 N N . VAL A 1 105 ? -3.415 -5.815 -9.027 1.00 93.25 105 VAL A N 1
ATOM 765 C CA . VAL A 1 105 ? -4.587 -6.680 -8.763 1.00 93.25 105 VAL A CA 1
ATOM 766 C C . VAL A 1 105 ? -4.277 -7.758 -7.723 1.00 93.25 105 VAL A C 1
ATOM 768 O O . VAL A 1 105 ? -5.111 -8.009 -6.856 1.00 93.25 105 VAL A O 1
ATOM 771 N N . CYS A 1 106 ? -3.079 -8.353 -7.755 1.00 93.19 106 CYS A N 1
ATOM 772 C CA . CYS A 1 106 ? -2.653 -9.313 -6.733 1.00 93.19 106 CYS A CA 1
ATOM 773 C C . CYS A 1 106 ? -2.524 -8.663 -5.347 1.00 93.19 106 CYS A C 1
ATOM 775 O O . CYS A 1 106 ? -2.943 -9.249 -4.348 1.00 93.19 106 CYS A O 1
ATOM 777 N N . VAL A 1 107 ? -1.983 -7.442 -5.276 1.00 93.69 107 VAL A N 1
ATOM 778 C CA . VAL A 1 107 ? -1.886 -6.674 -4.024 1.00 93.69 107 VAL A CA 1
ATOM 779 C C . VAL A 1 107 ? -3.273 -6.391 -3.455 1.00 93.69 107 VAL A C 1
ATOM 781 O O . VAL A 1 107 ? -3.508 -6.674 -2.283 1.00 93.69 107 VAL A O 1
ATOM 784 N N . ILE A 1 108 ? -4.202 -5.895 -4.276 1.00 94.12 108 ILE A N 1
ATOM 785 C CA . ILE A 1 108 ? -5.574 -5.589 -3.850 1.00 94.12 108 ILE A CA 1
ATOM 786 C C . ILE A 1 108 ? -6.270 -6.859 -3.341 1.00 94.12 108 ILE A C 1
ATOM 788 O O . ILE A 1 108 ? -6.888 -6.838 -2.279 1.00 94.12 108 ILE A O 1
ATOM 792 N N . ALA A 1 109 ? -6.129 -7.984 -4.046 1.00 94.50 109 ALA A N 1
ATOM 793 C CA . ALA A 1 109 ? -6.666 -9.269 -3.609 1.00 94.50 109 ALA A CA 1
ATOM 794 C C . ALA A 1 109 ? -6.115 -9.701 -2.238 1.00 94.50 109 ALA A C 1
ATOM 796 O O . ALA A 1 109 ? -6.887 -10.047 -1.342 1.00 94.50 109 ALA A O 1
ATOM 797 N N . GLY A 1 110 ? -4.794 -9.623 -2.043 1.00 93.94 110 GLY A N 1
ATOM 798 C CA . GLY A 1 110 ? -4.158 -9.923 -0.758 1.00 93.94 110 GLY A CA 1
ATOM 799 C C . GLY A 1 110 ? -4.615 -8.989 0.368 1.00 93.94 110 GLY A C 1
ATOM 800 O O . GLY A 1 110 ? -4.913 -9.454 1.468 1.00 93.94 110 GLY A O 1
ATOM 801 N N . GLN A 1 111 ? -4.742 -7.687 0.081 1.00 93.81 111 GLN A N 1
ATOM 802 C CA . GLN A 1 111 ? -5.258 -6.680 1.016 1.00 93.81 111 GLN A CA 1
ATOM 803 C C . GLN A 1 111 ? -6.699 -6.981 1.446 1.00 93.81 111 GLN A C 1
ATOM 805 O O . GLN A 1 111 ? -7.026 -6.854 2.624 1.00 93.81 111 GLN A O 1
ATOM 810 N N . MET A 1 112 ? -7.556 -7.421 0.521 1.00 93.69 112 MET A N 1
ATOM 811 C CA . MET A 1 112 ? -8.935 -7.797 0.844 1.00 93.69 112 MET A CA 1
ATOM 812 C C . MET A 1 112 ? -9.003 -9.047 1.723 1.00 93.69 112 MET A C 1
ATOM 814 O O . MET A 1 112 ? -9.743 -9.060 2.706 1.00 93.69 112 MET A O 1
ATOM 818 N N . LEU A 1 113 ? -8.203 -10.074 1.420 1.00 92.50 113 LEU A N 1
ATOM 819 C CA . LEU A 1 113 ? -8.147 -11.298 2.223 1.00 92.50 113 LEU A CA 1
ATOM 820 C C . LEU A 1 113 ? -7.653 -11.027 3.646 1.00 92.50 113 LEU A C 1
ATOM 822 O O . LEU A 1 113 ? -8.281 -11.469 4.607 1.00 92.50 113 LEU A O 1
ATOM 826 N N . ILE A 1 114 ? -6.562 -10.269 3.799 1.00 91.06 114 ILE A N 1
ATOM 827 C CA . ILE A 1 114 ? -6.047 -9.955 5.134 1.00 91.06 114 ILE A CA 1
ATOM 828 C C . ILE A 1 114 ? -7.006 -9.035 5.896 1.00 91.06 114 ILE A C 1
ATOM 830 O O . ILE A 1 114 ? -7.221 -9.248 7.084 1.00 91.06 114 ILE A O 1
ATOM 834 N N . SER A 1 115 ? -7.663 -8.080 5.222 1.00 90.31 115 SER A N 1
ATOM 835 C CA . SER A 1 115 ? -8.688 -7.230 5.843 1.00 90.31 115 SER A CA 1
ATOM 836 C C . SER A 1 115 ? -9.857 -8.054 6.380 1.00 90.31 115 SER A C 1
ATOM 838 O O . SER A 1 115 ? -10.345 -7.754 7.466 1.00 90.31 115 SER A O 1
ATOM 840 N N . LEU A 1 116 ? -10.285 -9.110 5.668 1.00 89.56 116 LEU A N 1
ATOM 841 C CA . LEU A 1 116 ? -11.328 -10.016 6.161 1.00 89.56 116 LEU A CA 1
ATOM 842 C C . LEU A 1 116 ? -10.965 -10.621 7.514 1.00 89.56 116 LEU A C 1
ATOM 844 O O . LEU A 1 116 ? -11.762 -10.555 8.451 1.00 89.56 116 LEU A O 1
ATOM 848 N N . ILE A 1 117 ? -9.749 -11.154 7.597 1.00 88.94 117 ILE A N 1
ATOM 849 C CA . ILE A 1 117 ? -9.215 -11.808 8.791 1.00 88.94 117 ILE A CA 1
ATOM 850 C C . ILE A 1 117 ? -9.082 -10.792 9.933 1.00 88.94 117 ILE A C 1
ATOM 852 O O . ILE A 1 117 ? -9.585 -11.029 11.030 1.00 88.94 117 ILE A O 1
ATOM 856 N N . LEU A 1 118 ? -8.452 -9.641 9.679 1.00 88.31 118 LEU A N 1
ATOM 857 C CA . LEU A 1 118 ? -8.209 -8.618 10.702 1.00 88.31 118 LEU A CA 1
ATOM 858 C C . LEU A 1 118 ? -9.511 -8.096 11.321 1.00 88.31 118 LEU A C 1
ATOM 860 O O . LEU A 1 118 ? -9.618 -8.014 12.543 1.00 88.31 118 LEU A O 1
ATOM 864 N N . ASP A 1 119 ? -10.505 -7.800 10.488 1.00 87.94 119 ASP A N 1
ATOM 865 C CA . ASP A 1 119 ? -11.809 -7.297 10.925 1.00 87.94 119 ASP A CA 1
ATOM 866 C C . ASP A 1 119 ? -12.624 -8.350 11.697 1.00 87.94 119 ASP A C 1
ATOM 868 O O . ASP A 1 119 ? -13.349 -7.997 12.627 1.00 87.94 119 ASP A O 1
ATOM 872 N N . GLN A 1 120 ? -12.532 -9.632 11.311 1.00 85.50 120 GLN A N 1
ATOM 873 C CA . GLN A 1 120 ? -13.260 -10.720 11.976 1.00 85.50 120 GLN A CA 1
ATOM 874 C C . GLN A 1 120 ? -12.729 -10.966 13.390 1.00 85.50 120 GLN A C 1
ATOM 876 O O . GLN A 1 120 ? -13.511 -11.208 14.306 1.00 85.50 120 GLN A O 1
ATOM 881 N N . TYR A 1 121 ? -11.409 -10.903 13.568 1.00 84.25 121 TYR A N 1
ATOM 882 C CA . TYR A 1 121 ? -10.762 -11.152 14.857 1.00 84.25 121 TYR A CA 1
ATOM 883 C C . TYR A 1 121 ? -10.525 -9.877 15.681 1.00 84.25 121 TYR A C 1
ATOM 885 O O . TYR A 1 121 ? -10.009 -9.968 16.792 1.00 84.25 121 TYR A O 1
ATOM 893 N N . GLY A 1 122 ? -10.868 -8.692 15.157 1.00 80.44 122 GLY A N 1
ATOM 894 C CA . GLY A 1 122 ? -10.594 -7.409 15.821 1.00 80.44 122 GLY A CA 1
ATOM 895 C C . GLY A 1 122 ? -9.102 -7.173 16.071 1.00 80.44 122 GLY A C 1
ATOM 896 O O . GLY A 1 122 ? -8.715 -6.526 17.048 1.00 80.44 122 GLY A O 1
ATOM 897 N N . PHE A 1 123 ? -8.242 -7.746 15.225 1.00 81.81 123 PHE A N 1
ATOM 898 C CA . PHE A 1 123 ? -6.797 -7.673 15.414 1.00 81.81 123 PHE A CA 1
ATOM 899 C C . PHE A 1 123 ? -6.326 -6.209 15.336 1.00 81.81 123 PHE A C 1
ATOM 901 O O . PHE A 1 123 ? -6.934 -5.390 14.652 1.00 81.81 123 PHE A O 1
ATOM 908 N N . MET A 1 124 ? -5.247 -5.860 16.044 1.00 79.38 124 MET A N 1
ATOM 909 C CA . MET A 1 124 ? -4.738 -4.477 16.157 1.00 79.38 124 MET A CA 1
ATOM 910 C C . MET A 1 124 ? -5.728 -3.476 16.777 1.00 79.38 124 MET A C 1
ATOM 912 O O . MET A 1 124 ? -5.679 -2.286 16.466 1.00 79.38 124 MET A O 1
ATOM 916 N N . ASN A 1 125 ? -6.584 -3.941 17.695 1.00 78.75 125 ASN A N 1
ATOM 917 C CA . ASN A 1 125 ? -7.540 -3.096 18.417 1.00 78.75 125 ASN A CA 1
ATOM 918 C C . ASN A 1 125 ? -8.594 -2.452 17.492 1.00 78.75 125 ASN A C 1
ATOM 920 O O . ASN A 1 125 ? -9.123 -1.376 17.781 1.00 78.75 125 ASN A O 1
ATOM 924 N N . LEU A 1 126 ? -8.874 -3.107 16.360 1.00 80.50 126 LEU A N 1
ATOM 925 C CA . LEU A 1 126 ? -9.922 -2.710 15.429 1.00 80.50 126 LEU A CA 1
ATOM 926 C C . LEU A 1 126 ? -11.299 -3.119 15.976 1.00 80.50 126 LEU A C 1
ATOM 928 O O . LEU A 1 126 ? -11.422 -4.176 16.599 1.00 80.50 126 LEU A O 1
ATOM 932 N N . PRO A 1 127 ? -12.358 -2.323 15.729 1.00 79.50 127 PRO A N 1
ATOM 933 C CA . PRO A 1 127 ? -13.713 -2.735 16.069 1.00 79.50 127 PRO A CA 1
ATOM 934 C C . PRO A 1 127 ? -14.059 -4.009 15.294 1.00 79.50 127 PRO A C 1
ATOM 936 O O . PRO A 1 127 ? -13.981 -4.019 14.063 1.00 79.50 127 PRO A O 1
ATOM 939 N N . VAL A 1 128 ? -14.441 -5.068 16.015 1.00 80.25 128 VAL A N 1
ATOM 940 C CA . VAL A 1 128 ? -14.831 -6.348 15.411 1.00 80.25 128 VAL A CA 1
ATOM 941 C C . VAL A 1 128 ? -16.007 -6.105 14.472 1.00 80.25 128 VAL A C 1
ATOM 943 O O . VAL A 1 128 ? -17.055 -5.598 14.880 1.00 80.25 128 VAL A O 1
ATOM 946 N N . LYS A 1 129 ? -15.825 -6.457 13.201 1.00 79.94 129 LYS A N 1
ATOM 947 C CA . LYS A 1 129 ? -16.866 -6.372 12.178 1.00 79.94 129 LYS A CA 1
ATOM 948 C C . LYS A 1 129 ? -17.151 -7.764 11.663 1.00 79.94 129 LYS A C 1
ATOM 950 O O . LYS A 1 129 ? -16.341 -8.348 10.937 1.00 79.94 129 LYS A O 1
ATOM 955 N N . GLU A 1 130 ? -18.340 -8.256 11.991 1.00 80.25 130 GLU A N 1
ATOM 956 C CA . GLU A 1 130 ? -18.807 -9.547 11.510 1.00 80.25 130 GLU A CA 1
ATOM 957 C C . GLU A 1 130 ? -18.756 -9.616 9.979 1.00 80.25 130 GLU A C 1
ATOM 959 O O . GLU A 1 130 ? -19.043 -8.652 9.253 1.00 80.25 130 GLU A O 1
ATOM 964 N N . ILE A 1 131 ? -18.339 -10.775 9.475 1.00 79.44 131 ILE A N 1
ATOM 965 C CA . ILE A 1 131 ? -18.347 -11.045 8.044 1.00 79.44 131 ILE A CA 1
ATOM 966 C C . ILE A 1 131 ? -19.805 -11.226 7.628 1.00 79.44 131 ILE A C 1
ATOM 968 O O . ILE A 1 131 ? -20.432 -12.234 7.937 1.00 79.44 131 ILE A O 1
ATOM 972 N N . ASN A 1 132 ? -20.342 -10.240 6.912 1.00 88.44 132 ASN A N 1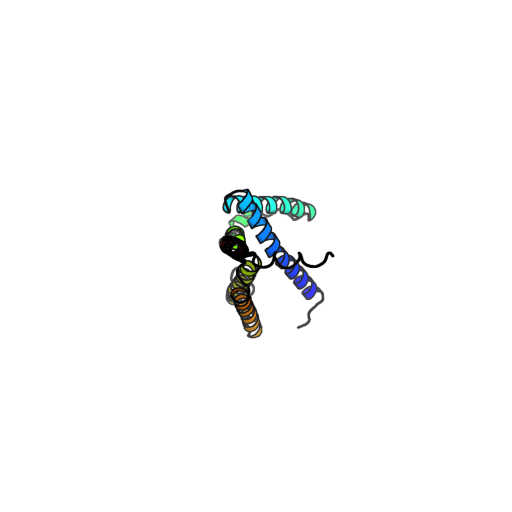
ATOM 973 C CA . ASN A 1 132 ? -21.649 -10.353 6.281 1.00 88.44 132 ASN A CA 1
ATOM 974 C C . ASN A 1 132 ? -21.528 -10.917 4.855 1.00 88.44 132 ASN A C 1
ATOM 976 O O . ASN A 1 132 ? -20.476 -10.831 4.212 1.00 88.44 132 ASN A O 1
ATOM 980 N N . ALA A 1 133 ? -22.634 -11.462 4.343 1.00 86.75 133 ALA A N 1
ATOM 981 C CA . ALA A 1 133 ? -22.683 -12.071 3.015 1.00 86.75 133 ALA A CA 1
ATOM 982 C C . ALA A 1 133 ? -22.279 -11.096 1.894 1.00 86.75 133 ALA A C 1
ATOM 984 O O . ALA A 1 133 ? -21.567 -11.484 0.972 1.00 86.75 133 ALA A O 1
ATOM 985 N N . GLY A 1 134 ? -22.662 -9.817 1.989 1.00 88.38 134 GLY A N 1
ATOM 986 C CA . GLY A 1 134 ? -22.319 -8.810 0.977 1.00 88.38 134 GLY A CA 1
ATOM 987 C C . GLY A 1 134 ? -20.812 -8.564 0.858 1.00 88.38 134 GLY A C 1
ATOM 988 O O . GLY A 1 134 ? -20.283 -8.427 -0.242 1.00 88.38 134 GLY A O 1
ATOM 989 N N . ARG A 1 135 ? -20.100 -8.567 1.985 1.00 87.38 135 ARG A N 1
ATOM 990 C CA . ARG A 1 135 ? -18.647 -8.394 2.043 1.00 87.38 135 ARG A CA 1
ATOM 991 C C . ARG A 1 135 ? -17.920 -9.617 1.492 1.00 87.38 135 ARG A C 1
ATOM 993 O O . ARG A 1 135 ? -16.964 -9.451 0.741 1.00 87.38 135 ARG A O 1
ATOM 1000 N N . LEU A 1 136 ? -18.411 -10.820 1.793 1.00 91.50 136 LEU A N 1
ATOM 1001 C CA . LEU A 1 136 ? -17.873 -12.050 1.212 1.00 91.50 136 LEU A CA 1
ATOM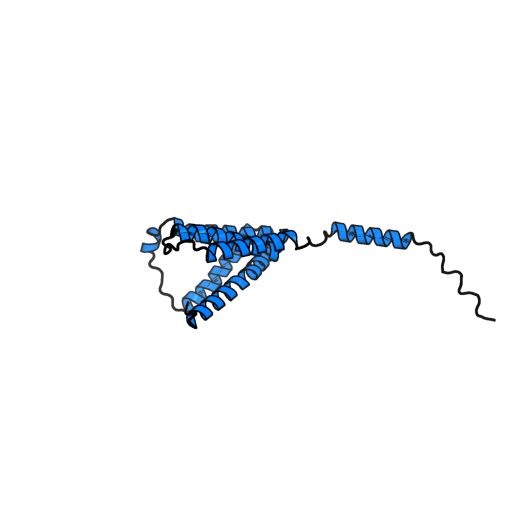 1002 C C . LEU A 1 136 ? -18.024 -12.048 -0.314 1.00 91.50 136 LEU A C 1
ATOM 1004 O O . LEU A 1 136 ? -17.042 -12.254 -1.019 1.00 91.50 136 LEU A O 1
ATOM 1008 N N . VAL A 1 137 ? -19.218 -11.710 -0.814 1.00 94.00 137 VAL A N 1
ATOM 1009 C CA . VAL A 1 137 ? -19.488 -11.573 -2.253 1.00 94.00 137 VAL A CA 1
ATOM 1010 C C . VAL A 1 137 ? -18.551 -10.546 -2.893 1.00 94.00 137 VAL A C 1
ATOM 1012 O O . VAL A 1 137 ? -17.923 -10.843 -3.906 1.00 94.00 137 VAL A O 1
ATOM 1015 N N . GLY A 1 138 ? -18.393 -9.365 -2.288 1.00 92.88 138 GLY A N 1
ATOM 1016 C CA . GLY A 1 138 ? -17.487 -8.329 -2.790 1.00 92.88 138 GLY A CA 1
ATOM 1017 C C . GLY A 1 138 ? -16.035 -8.801 -2.900 1.00 92.88 138 GLY A C 1
ATOM 1018 O O . GLY A 1 138 ? -15.399 -8.600 -3.934 1.00 92.88 138 GLY A O 1
ATOM 1019 N N . VAL A 1 139 ? -15.519 -9.491 -1.878 1.00 93.50 139 VAL A N 1
ATOM 1020 C CA . VAL A 1 139 ? -14.160 -10.055 -1.918 1.00 93.50 139 VAL A CA 1
ATOM 1021 C C . VAL A 1 139 ? -14.045 -11.143 -2.982 1.00 93.50 139 VAL A C 1
ATOM 1023 O O . VAL A 1 139 ? -13.066 -11.153 -3.726 1.00 93.50 139 VAL A O 1
ATOM 1026 N N . THR A 1 140 ? -15.053 -12.004 -3.139 1.00 94.81 140 THR A N 1
ATOM 1027 C CA . THR A 1 140 ? -15.085 -12.987 -4.231 1.00 94.81 140 THR A CA 1
ATOM 1028 C C . THR A 1 140 ? -14.991 -12.310 -5.599 1.00 94.81 140 THR A C 1
ATOM 1030 O O . THR A 1 140 ? -14.196 -12.748 -6.426 1.00 94.81 140 THR A O 1
ATOM 1033 N N . PHE A 1 141 ? -15.715 -11.211 -5.833 1.00 96.19 141 PHE A N 1
ATOM 1034 C CA . PHE A 1 141 ? -15.608 -10.452 -7.085 1.00 96.19 141 PHE A CA 1
ATOM 1035 C C . PHE A 1 141 ? -14.203 -9.889 -7.322 1.00 96.19 141 PHE A C 1
ATOM 1037 O O . PHE A 1 141 ? -13.703 -9.965 -8.443 1.00 96.19 141 PHE A O 1
ATOM 1044 N N . VAL A 1 142 ? -13.535 -9.378 -6.283 1.00 95.56 142 VAL A N 1
ATOM 1045 C CA . VAL A 1 142 ? -12.143 -8.905 -6.390 1.00 95.56 142 VAL A CA 1
ATOM 1046 C C . VAL A 1 142 ? -11.199 -10.048 -6.772 1.00 95.56 142 VAL A C 1
ATOM 1048 O O . VAL A 1 142 ? -10.365 -9.882 -7.663 1.00 95.56 142 VAL A O 1
ATOM 1051 N N . LEU A 1 143 ? -11.346 -11.221 -6.148 1.00 95.56 143 LEU A N 1
ATOM 1052 C CA . LEU A 1 143 ? -10.527 -12.398 -6.455 1.00 95.56 143 LEU A CA 1
ATOM 1053 C C . LEU A 1 143 ? -10.767 -12.909 -7.880 1.00 95.56 143 LEU A C 1
ATOM 1055 O O . LEU A 1 143 ? -9.811 -13.214 -8.592 1.00 95.56 143 LEU A O 1
ATOM 1059 N N . LEU A 1 144 ? -12.025 -12.957 -8.320 1.00 95.50 144 LEU A N 1
ATOM 1060 C CA . LEU A 1 144 ? -12.373 -13.316 -9.696 1.00 95.50 144 LEU A CA 1
ATOM 1061 C C . LEU A 1 144 ? -11.791 -12.314 -10.697 1.00 95.50 144 LEU A C 1
ATOM 1063 O O . LEU A 1 144 ? -11.215 -12.725 -11.703 1.00 95.50 144 LEU A O 1
ATOM 1067 N N . GLY A 1 145 ? -11.871 -11.015 -10.396 1.00 94.50 145 GLY A N 1
ATOM 1068 C CA . GLY A 1 145 ? -11.253 -9.962 -11.200 1.00 94.50 145 GLY A CA 1
ATOM 1069 C C . GLY A 1 145 ? -9.735 -10.123 -11.306 1.00 94.50 145 GLY A C 1
ATOM 1070 O O . GLY A 1 145 ? -9.186 -10.044 -12.403 1.00 94.50 145 GLY A O 1
ATOM 1071 N N . MET A 1 146 ? -9.055 -10.427 -10.195 1.00 95.19 146 MET A N 1
ATOM 1072 C CA . MET A 1 146 ? -7.618 -10.729 -10.191 1.00 95.19 146 MET A CA 1
ATOM 1073 C C . MET A 1 146 ? -7.290 -11.917 -11.107 1.00 95.19 146 MET A C 1
ATOM 1075 O O . MET A 1 146 ? -6.383 -11.808 -11.933 1.00 95.19 146 MET A O 1
ATOM 1079 N N . ILE A 1 147 ? -8.025 -13.030 -10.988 1.00 94.19 147 ILE A N 1
ATOM 1080 C CA . ILE A 1 147 ? -7.831 -14.220 -11.832 1.00 94.19 147 ILE A CA 1
ATOM 1081 C C . ILE A 1 147 ? -8.032 -13.847 -13.302 1.00 94.19 147 ILE A C 1
ATOM 1083 O O . ILE A 1 147 ? -7.163 -14.121 -14.125 1.00 94.19 147 ILE A O 1
ATOM 1087 N N . MET A 1 148 ? -9.124 -13.159 -13.636 1.00 93.25 148 MET A N 1
ATOM 1088 C CA . MET A 1 148 ? -9.387 -12.715 -15.003 1.00 93.25 148 MET A CA 1
ATOM 1089 C C . MET A 1 148 ? -8.238 -11.886 -15.571 1.00 93.25 148 MET A C 1
ATOM 1091 O O . MET A 1 148 ? -7.757 -12.193 -16.655 1.00 93.25 148 MET A O 1
ATOM 1095 N N . VAL A 1 149 ? -7.741 -10.886 -14.841 1.00 92.38 149 VAL A N 1
ATOM 1096 C CA . VAL A 1 149 ? -6.626 -10.055 -15.318 1.00 92.38 149 VAL A CA 1
ATOM 1097 C C . VAL A 1 149 ? -5.356 -10.883 -15.510 1.00 92.38 149 VAL A C 1
ATOM 1099 O O . VAL A 1 149 ? -4.646 -10.689 -16.498 1.00 92.38 149 VAL A O 1
ATOM 1102 N N . LEU A 1 150 ? -5.069 -11.819 -14.604 1.00 89.88 150 LEU A N 1
ATOM 1103 C CA . LEU A 1 150 ? -3.880 -12.662 -14.698 1.00 89.88 150 LEU A CA 1
ATOM 1104 C C . LEU A 1 150 ? -3.913 -13.571 -15.935 1.00 89.88 150 LEU A C 1
ATOM 1106 O O . LEU A 1 150 ? -2.894 -13.699 -16.610 1.00 89.88 150 LEU A O 1
ATOM 1110 N N . TRP A 1 151 ? -5.075 -14.153 -16.240 1.00 87.44 151 TRP A N 1
ATOM 1111 C CA . TRP A 1 151 ? -5.256 -15.083 -17.358 1.00 87.44 151 TRP A CA 1
ATOM 1112 C C . TRP A 1 151 ? -5.478 -14.393 -18.708 1.00 87.44 151 TRP A C 1
ATOM 1114 O O . TRP A 1 151 ? -5.029 -14.901 -19.731 1.00 87.44 151 TRP A O 1
ATOM 1124 N N . LEU A 1 152 ? -6.161 -13.246 -18.731 1.00 85.12 152 LEU A N 1
ATOM 1125 C CA . LEU A 1 152 ? -6.547 -12.561 -19.969 1.00 85.12 152 LEU A CA 1
ATOM 1126 C C . LEU A 1 152 ? -5.508 -11.555 -20.459 1.00 85.12 152 LEU A C 1
ATOM 1128 O O . LEU A 1 152 ? -5.565 -11.165 -21.621 1.00 85.12 152 LEU A O 1
ATOM 1132 N N . THR A 1 153 ? -4.573 -11.111 -19.614 1.00 80.88 153 THR A N 1
ATOM 1133 C CA . THR A 1 153 ? -3.529 -10.170 -20.046 1.00 80.88 153 THR A CA 1
ATOM 1134 C C . THR A 1 153 ? -2.407 -10.950 -20.736 1.00 80.88 153 THR A C 1
ATOM 1136 O O . THR A 1 153 ? -1.713 -11.703 -20.045 1.00 80.88 153 THR A O 1
ATOM 1139 N N . PRO A 1 154 ? -2.153 -10.766 -22.046 1.00 65.69 154 PRO A N 1
ATOM 1140 C CA . PRO A 1 154 ? -1.050 -11.435 -22.732 1.00 65.69 154 PRO A CA 1
ATOM 1141 C C . PRO A 1 154 ? 0.305 -10.973 -22.183 1.00 65.69 154 PRO A C 1
ATOM 1143 O O . PRO A 1 154 ? 0.469 -9.828 -21.750 1.00 65.69 154 PRO A O 1
ATOM 1146 N N . SER A 1 155 ? 1.301 -11.855 -22.157 1.00 62.91 155 SER A N 1
ATOM 1147 C CA . SER A 1 155 ? 2.685 -11.445 -21.892 1.00 62.91 155 SER A CA 1
ATOM 1148 C C . SER A 1 155 ? 3.176 -10.573 -23.048 1.00 62.91 155 SER A C 1
ATOM 1150 O O . SER A 1 155 ? 2.927 -10.903 -24.205 1.00 62.91 155 SER A O 1
ATOM 1152 N N . SER A 1 156 ? 3.856 -9.459 -22.757 1.00 58.75 156 SER A N 1
ATOM 1153 C CA . SER A 1 156 ? 4.502 -8.672 -23.812 1.00 58.75 156 SER A CA 1
ATOM 1154 C C . SER A 1 156 ? 5.475 -9.569 -24.590 1.00 58.75 156 SER A C 1
ATOM 1156 O O . SER A 1 156 ? 6.141 -10.393 -23.954 1.00 58.75 156 SER A O 1
ATOM 1158 N N . PRO A 1 157 ? 5.579 -9.429 -25.925 1.00 57.78 157 PRO A N 1
ATOM 1159 C CA . PRO A 1 157 ? 6.470 -10.257 -26.732 1.00 57.78 157 PRO A CA 1
ATOM 1160 C C . PRO A 1 157 ? 7.897 -10.192 -26.190 1.00 57.78 157 PRO A C 1
ATOM 1162 O O . PRO A 1 157 ? 8.399 -9.102 -25.894 1.00 57.78 157 PRO A O 1
ATOM 1165 N N . ASN A 1 158 ? 8.557 -11.343 -26.049 1.00 62.47 158 ASN A N 1
ATOM 1166 C CA . ASN A 1 158 ? 9.957 -11.357 -25.655 1.00 62.47 158 ASN A CA 1
ATOM 1167 C C . ASN A 1 158 ? 10.782 -10.714 -26.780 1.00 62.47 158 ASN A C 1
ATOM 1169 O O . ASN A 1 158 ? 10.518 -10.940 -27.962 1.00 62.47 158 ASN A O 1
ATOM 1173 N N . LEU A 1 159 ? 11.804 -9.925 -26.442 1.00 65.00 159 LEU A N 1
ATOM 1174 C CA . LEU A 1 159 ? 12.682 -9.312 -27.445 1.00 65.00 159 LEU A CA 1
ATOM 1175 C C . LEU A 1 159 ? 13.350 -10.379 -28.335 1.00 65.00 159 LEU A C 1
ATOM 1177 O O . LEU A 1 159 ? 13.619 -10.123 -29.508 1.00 65.00 159 LEU A O 1
ATOM 1181 N N . GLY A 1 160 ? 13.561 -11.588 -27.798 1.00 67.56 160 GL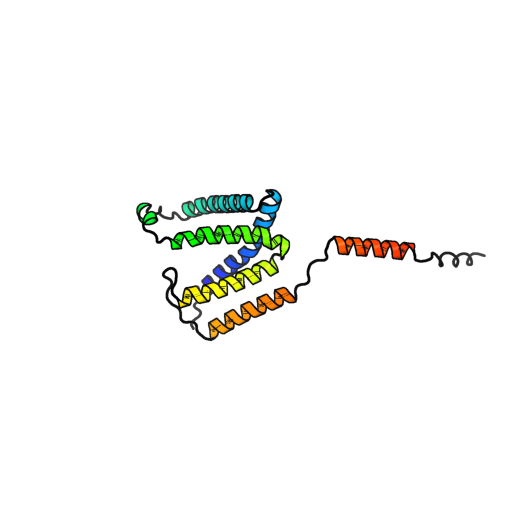Y A N 1
ATOM 1182 C CA . GLY A 1 160 ? 14.001 -12.757 -28.562 1.00 67.56 160 GLY A CA 1
ATOM 1183 C C . GLY A 1 160 ? 13.001 -13.187 -29.639 1.00 67.56 160 GLY A C 1
ATOM 1184 O O . GLY A 1 160 ? 13.408 -13.420 -30.773 1.00 67.56 160 GLY A O 1
ATOM 1185 N N . ASP A 1 161 ? 11.706 -13.198 -29.323 1.00 72.19 161 ASP A N 1
ATOM 1186 C CA . ASP A 1 161 ? 10.634 -13.573 -30.254 1.00 72.19 161 ASP A CA 1
ATOM 1187 C C . ASP A 1 161 ? 10.473 -12.524 -31.358 1.00 72.19 161 ASP A C 1
ATOM 1189 O O . ASP A 1 161 ? 10.285 -12.861 -32.527 1.00 72.19 161 ASP A O 1
ATOM 1193 N N . VAL A 1 162 ? 10.616 -11.241 -31.004 1.00 75.00 162 VAL A N 1
ATOM 1194 C CA . VAL A 1 162 ? 10.598 -10.128 -31.965 1.00 75.00 162 VAL A CA 1
ATOM 1195 C C . VAL A 1 162 ? 11.790 -10.229 -32.910 1.00 75.00 162 VAL A C 1
ATOM 1197 O O . VAL A 1 162 ? 11.619 -10.148 -34.125 1.00 75.00 162 VAL A O 1
ATOM 1200 N N . LYS A 1 163 ? 12.994 -10.463 -32.376 1.00 75.12 163 LYS A N 1
ATOM 1201 C CA . LYS A 1 163 ? 14.204 -10.596 -33.191 1.00 75.12 163 LYS A CA 1
ATOM 1202 C C . LYS A 1 163 ? 14.137 -11.835 -34.083 1.00 75.12 163 LYS A C 1
ATOM 1204 O O . LYS A 1 163 ? 14.450 -11.730 -35.265 1.00 75.12 163 LYS A O 1
ATOM 1209 N N . ALA A 1 164 ? 13.677 -12.975 -33.570 1.00 75.44 164 ALA A N 1
ATOM 1210 C CA . ALA A 1 164 ? 13.475 -14.194 -34.354 1.00 75.44 164 ALA A CA 1
ATOM 1211 C C . ALA A 1 164 ? 12.443 -13.987 -35.474 1.00 75.44 164 ALA A C 1
ATOM 1213 O O . ALA A 1 164 ? 12.704 -14.363 -36.615 1.00 75.44 164 ALA A O 1
ATOM 1214 N N . SER A 1 165 ? 11.328 -13.309 -35.183 1.00 75.50 165 SER A N 1
ATOM 1215 C CA . SER A 1 165 ? 10.303 -12.969 -36.179 1.00 75.50 165 SER A CA 1
ATOM 1216 C C . SER A 1 165 ? 10.836 -12.013 -37.247 1.00 75.50 165 SER A C 1
ATOM 1218 O O . SER A 1 165 ? 10.613 -12.240 -38.430 1.00 75.50 165 SER A O 1
ATOM 1220 N N . MET A 1 166 ? 11.592 -10.980 -36.860 1.00 76.56 166 MET A N 1
ATOM 1221 C CA . MET A 1 166 ? 12.229 -10.048 -37.799 1.00 76.56 166 MET A CA 1
ATOM 1222 C C . MET A 1 166 ? 13.264 -10.751 -38.684 1.00 76.56 166 MET A C 1
ATOM 1224 O O . MET A 1 166 ? 13.273 -10.539 -39.892 1.00 76.56 166 MET A O 1
ATOM 1228 N N . THR A 1 167 ? 14.098 -11.620 -38.106 1.00 79.25 167 THR A N 1
ATOM 1229 C CA . THR A 1 167 ? 15.117 -12.375 -38.856 1.00 79.25 167 THR A CA 1
ATOM 1230 C C . THR A 1 167 ? 14.466 -13.382 -39.809 1.00 79.25 167 THR A C 1
ATOM 1232 O O . THR A 1 167 ? 14.877 -13.498 -40.959 1.00 79.25 167 THR A O 1
ATOM 1235 N N . GLY A 1 168 ? 13.401 -14.061 -39.370 1.00 80.88 168 GLY A N 1
ATOM 1236 C CA . GLY A 1 168 ? 12.608 -14.948 -40.222 1.00 80.88 168 GLY A CA 1
ATOM 1237 C C . GLY A 1 168 ? 11.951 -14.211 -41.392 1.00 80.88 168 GLY A C 1
ATOM 1238 O O . GLY A 1 168 ? 11.976 -14.709 -42.514 1.00 80.88 168 GLY A O 1
ATOM 1239 N N . ASN A 1 169 ? 11.433 -13.001 -41.157 1.00 81.50 169 ASN A N 1
ATOM 1240 C CA . ASN A 1 169 ? 10.826 -12.179 -42.206 1.00 81.50 169 ASN A CA 1
ATOM 1241 C C . ASN A 1 169 ? 11.863 -11.674 -43.223 1.00 81.50 169 ASN A C 1
ATOM 1243 O O . ASN A 1 169 ? 11.588 -11.657 -44.418 1.00 81.50 169 ASN A O 1
ATOM 1247 N N . LEU A 1 170 ? 13.069 -11.309 -42.772 1.00 77.62 170 LEU A N 1
ATOM 1248 C CA . LEU A 1 170 ? 14.174 -10.922 -43.660 1.00 77.62 170 LEU A CA 1
ATOM 1249 C C . LEU A 1 170 ? 14.598 -12.084 -44.571 1.00 77.62 170 LEU A C 1
ATOM 1251 O O . LEU A 1 170 ? 14.679 -11.910 -45.784 1.00 77.62 170 LEU A O 1
ATOM 1255 N N . ASN A 1 171 ? 14.750 -13.289 -44.015 1.00 79.19 171 ASN A N 1
ATOM 1256 C CA . ASN A 1 171 ? 15.084 -14.485 -44.795 1.00 79.19 171 ASN A CA 1
ATOM 1257 C C . ASN A 1 171 ? 13.970 -14.864 -45.796 1.00 79.19 171 ASN A C 1
ATOM 1259 O O . ASN A 1 171 ? 14.248 -15.373 -46.884 1.00 79.19 171 ASN A O 1
ATOM 1263 N N . ALA A 1 172 ? 12.699 -14.615 -45.457 1.00 74.56 172 ALA A N 1
ATOM 1264 C CA . ALA A 1 172 ? 11.565 -14.825 -46.363 1.00 74.56 172 ALA A CA 1
ATOM 1265 C C . ALA A 1 172 ? 11.562 -13.830 -47.543 1.00 74.56 172 ALA A C 1
ATOM 1267 O O . ALA A 1 172 ? 11.229 -14.195 -48.671 1.00 74.56 172 ALA A O 1
ATOM 1268 N N . ILE A 1 173 ? 11.980 -12.583 -47.304 1.00 73.19 173 ILE A N 1
ATOM 1269 C CA . ILE A 1 173 ? 12.125 -11.562 -48.352 1.00 73.19 173 ILE A CA 1
ATOM 1270 C C . ILE A 1 173 ? 13.298 -11.906 -49.282 1.00 73.19 173 ILE A C 1
ATOM 1272 O O . ILE A 1 173 ? 13.144 -11.827 -50.498 1.00 73.19 173 ILE A O 1
ATOM 1276 N N . GLU A 1 174 ? 14.436 -12.357 -48.743 1.00 70.81 174 GLU A N 1
ATOM 1277 C CA . GLU A 1 174 ? 15.605 -12.764 -49.544 1.00 70.81 174 GLU A CA 1
ATOM 1278 C C . GLU A 1 174 ? 15.369 -14.033 -50.379 1.00 70.81 174 GLU A C 1
ATOM 1280 O O . GLU A 1 174 ? 15.938 -14.182 -51.459 1.00 70.81 174 GLU A O 1
ATOM 1285 N N . SER A 1 175 ? 14.512 -14.943 -49.912 1.00 68.12 175 SER A N 1
ATOM 1286 C CA . SER A 1 175 ? 14.166 -16.182 -50.626 1.00 68.12 175 SER A CA 1
ATOM 1287 C C . SER A 1 175 ? 13.023 -16.028 -51.635 1.00 68.12 175 SER A C 1
ATOM 1289 O O . SER A 1 175 ? 12.742 -16.972 -52.377 1.00 68.12 175 SER A O 1
ATOM 1291 N N . THR A 1 176 ? 12.385 -14.854 -51.716 1.00 65.19 176 THR A N 1
ATOM 1292 C CA . THR A 1 176 ? 11.382 -14.569 -52.750 1.00 65.19 176 THR A CA 1
ATOM 1293 C C . THR A 1 176 ? 12.098 -14.384 -54.094 1.00 65.19 176 THR A C 1
ATOM 1295 O O . THR A 1 176 ? 12.848 -13.419 -54.254 1.00 65.19 176 THR A O 1
ATOM 1298 N N . PRO A 1 177 ? 11.903 -15.273 -55.088 1.00 64.44 177 PRO A N 1
ATOM 1299 C CA . PRO A 1 177 ? 12.594 -15.160 -56.363 1.00 64.44 177 PRO A CA 1
ATOM 1300 C C . PRO A 1 177 ? 12.217 -13.834 -57.023 1.00 64.44 177 PRO A C 1
ATOM 1302 O O . PRO A 1 177 ? 11.033 -13.527 -57.164 1.00 64.44 177 PRO A O 1
ATOM 1305 N N . THR A 1 178 ? 13.207 -13.077 -57.491 1.00 61.12 178 THR A N 1
ATOM 1306 C CA . THR A 1 178 ? 13.072 -11.844 -58.292 1.00 61.12 178 THR A CA 1
ATOM 1307 C C . THR A 1 178 ? 12.508 -12.119 -59.700 1.00 61.12 178 THR A C 1
ATOM 1309 O O . THR A 1 178 ? 12.926 -11.540 -60.702 1.00 61.12 178 THR A O 1
ATOM 1312 N N . SER A 1 179 ? 11.517 -13.005 -59.803 1.00 53.66 179 SER A N 1
ATOM 1313 C CA . SER A 1 179 ? 10.859 -13.431 -61.036 1.00 53.66 179 SER A CA 1
ATOM 1314 C C . SER A 1 179 ? 9.734 -12.475 -61.449 1.00 53.66 179 SER A C 1
ATOM 1316 O O . SER A 1 179 ? 8.631 -12.901 -61.775 1.00 53.66 179 SER A O 1
ATOM 1318 N N . ASN A 1 180 ? 9.967 -11.159 -61.389 1.00 52.53 180 ASN A N 1
ATOM 1319 C CA . ASN A 1 180 ? 8.999 -10.192 -61.930 1.00 52.53 180 ASN A CA 1
ATOM 1320 C C . ASN A 1 180 ? 9.610 -8.918 -62.541 1.00 52.53 180 ASN A C 1
ATOM 1322 O O . ASN A 1 180 ? 8.887 -7.999 -62.906 1.00 52.53 180 ASN A O 1
ATOM 1326 N N . ALA A 1 181 ? 10.934 -8.859 -62.724 1.00 54.34 181 ALA A N 1
ATOM 1327 C CA . ALA A 1 181 ? 11.602 -7.702 -63.333 1.00 54.34 181 ALA A CA 1
ATOM 1328 C C . ALA A 1 181 ? 11.796 -7.811 -64.864 1.00 54.34 181 ALA A C 1
ATOM 1330 O O . ALA A 1 181 ? 12.566 -7.043 -65.433 1.00 54.34 181 ALA A O 1
ATOM 1331 N N . LYS A 1 182 ? 11.137 -8.759 -65.554 1.00 52.22 182 LYS A N 1
ATOM 1332 C CA . LYS A 1 182 ? 11.355 -9.014 -66.997 1.00 52.22 182 LYS A CA 1
ATOM 1333 C C . LYS A 1 182 ? 10.208 -8.639 -67.944 1.00 52.22 182 LYS A C 1
ATOM 1335 O O . LYS A 1 182 ? 10.332 -8.903 -69.132 1.00 52.22 182 LYS A O 1
ATOM 1340 N N . HIS A 1 183 ? 9.133 -7.998 -67.475 1.00 53.25 183 HIS A N 1
ATOM 1341 C CA . HIS A 1 183 ? 7.957 -7.723 -68.322 1.00 53.25 183 HIS A CA 1
ATOM 1342 C C . HIS A 1 183 ? 7.755 -6.263 -68.779 1.00 53.25 183 HIS A C 1
ATOM 1344 O O . HIS A 1 183 ? 6.734 -5.974 -69.394 1.00 53.25 183 HIS A O 1
ATOM 1350 N N . VAL A 1 184 ? 8.706 -5.347 -68.545 1.00 57.25 184 VAL A N 1
ATOM 1351 C CA . VAL A 1 184 ? 8.518 -3.905 -68.846 1.00 57.25 184 VAL A CA 1
ATOM 1352 C C . VAL A 1 184 ? 9.223 -3.429 -70.135 1.00 57.25 184 VAL A C 1
ATOM 1354 O O . VAL A 1 184 ? 9.056 -2.288 -70.539 1.00 57.25 184 VAL A O 1
ATOM 1357 N N . SER A 1 185 ? 9.947 -4.277 -70.872 1.00 54.19 185 SER A N 1
ATOM 1358 C CA . SER A 1 185 ? 10.711 -3.837 -72.061 1.00 54.19 185 SER A CA 1
ATOM 1359 C C . SER A 1 185 ? 9.962 -3.900 -73.408 1.00 54.19 185 SER A C 1
ATOM 1361 O O . SER A 1 185 ? 10.607 -4.079 -74.435 1.00 54.19 185 SER A O 1
ATOM 1363 N N . HIS A 1 186 ? 8.629 -3.789 -73.445 1.00 53.69 186 HIS A N 1
ATOM 1364 C CA . HIS A 1 186 ? 7.845 -3.935 -74.691 1.00 53.69 186 HIS A CA 1
ATOM 1365 C C . HIS A 1 186 ? 6.878 -2.776 -74.996 1.00 53.69 186 HIS A C 1
ATOM 1367 O O . HIS A 1 186 ? 5.828 -2.994 -75.592 1.00 53.69 186 HIS A O 1
ATOM 1373 N N . PHE A 1 187 ? 7.220 -1.542 -74.615 1.00 55.69 187 PHE A N 1
ATOM 1374 C CA . PHE A 1 187 ? 6.367 -0.375 -74.882 1.00 55.69 187 PHE A CA 1
ATOM 1375 C C . PHE A 1 187 ? 7.128 0.873 -75.354 1.00 55.69 187 PHE A C 1
ATOM 1377 O O . PHE A 1 187 ? 6.780 1.970 -74.956 1.00 55.69 187 PHE A O 1
ATOM 1384 N N . GLU A 1 188 ? 8.137 0.738 -76.218 1.00 47.22 188 GLU A N 1
ATOM 1385 C CA . GLU A 1 188 ? 8.619 1.877 -77.021 1.00 47.22 188 GLU A CA 1
ATOM 1386 C C . GLU A 1 188 ? 9.006 1.405 -78.431 1.00 47.22 188 GLU A C 1
ATOM 1388 O O . GLU A 1 188 ? 10.055 0.793 -78.638 1.00 47.22 188 GLU A O 1
ATOM 1393 N N . SER A 1 189 ? 8.117 1.668 -79.393 1.00 57.69 189 SER A N 1
ATOM 1394 C CA . SER A 1 189 ? 8.384 1.723 -80.835 1.00 57.69 189 SER A CA 1
ATOM 1395 C C . SER A 1 189 ? 7.413 2.700 -81.480 1.00 57.69 189 SER A C 1
ATOM 1397 O O . SER A 1 189 ? 6.198 2.494 -81.245 1.00 57.69 189 SER A O 1
#

pLDDT: mean 84.26, std 11.79, range [47.22, 96.19]

Secondary structure (DSSP, 8-state):
----HHHHHHHHHHHHHHHHHHHHHHHHHHHHHHHSSHHHHHHHHHHHHHHHHHHHHHHTTPPPP-HHHHTTS-GGGGHHHHHHHHHHHHHHHHHHHH-HHHHHHHHHHHHHHHHHHHHHHTGGGPPP----HHHHHHHHHHHHHHHHHHHHSPPPPPHHHHHHHHHHHHHHHHTS--TTSSS-S----

Foldseek 3Di:
DPCPPVVVVVVVVVVVVLVCLLVLLVVLLVLCVVVVHSLVSLVVSVVVVVVVVVVVCVVVVPDDDPVVCVVVDDPVVCVVVVVSSVLSSCSNVPCVPQNSVLSSLVVVLVVLVVVQVCLCVVPPVRPNDDDDPVSVVVSVVSVVVSVCCSVVPDDDDDVVNVVVVVVVVVVVVVPPPPPPPPDPPPPDD

Solvent-accessible surface area (backbone atoms only — not comparable to full-atom values): 10983 Å² total; per-residue (Å²): 134,83,80,43,75,66,57,52,52,51,50,51,53,52,50,55,57,55,63,45,50,62,54,52,32,52,54,42,24,52,41,14,63,76,63,74,36,42,68,60,27,41,53,51,52,51,50,52,52,51,66,54,47,52,58,51,41,60,74,70,63,60,78,80,78,67,69,83,53,61,82,71,53,61,75,71,68,56,48,57,58,54,50,48,55,52,50,49,38,46,28,30,62,39,26,82,74,59,35,60,68,54,42,49,40,52,50,52,37,51,52,50,55,51,48,53,53,35,29,56,70,22,50,94,82,40,77,66,43,79,88,48,72,69,58,54,51,52,48,51,51,47,45,50,50,33,50,50,52,61,73,69,54,78,79,78,80,51,70,66,56,52,50,51,51,52,52,52,50,50,54,53,58,72,67,50,75,83,84,74,84,81,80,76,89,83,81,85,133

Mean predicted aligned error: 10.59 Å